Protein AF-A0A175VSD5-F1 (afdb_monomer)

Secondary structure (DSSP, 8-state):
---EEEE-STTSSS-TTSHHHHHHEEESTTTTSHHHHHHT-TTTSHHHHTTTT-TTT--HHHHTSSHHHHH-GGGSGGGT--SHHHHHHHHHHHHHHHHHHHHHTT-S-HHHHHHHHTT--S-TT-THHHHHHHHHHHHHHHHHHHHHHTSTTHIIIIITTSSHHHHEEETTEE-HHHHHHHHHHHHHSGGGSS-SS-HHHHHHHHHHHHHHHHHHHHHHHHHHHHHHHHHHHH---SS----HHHHHHHHHHHHHHHHHHHHHHHHHHHHHHHHHHS-GGG--HHHHHHHHHHHHHTTHHHHHHHHHHHHTT---HHHHHHHHHHHHHHHHHHHHHHHHHHSPP-

Solvent-accessible surface area (backbone atoms only — not comparable to full-atom values): 18499 Å² total; per-residue (Å²): 131,79,61,59,50,40,63,45,79,71,28,78,45,88,42,77,86,39,78,70,31,62,69,32,33,21,29,67,93,49,56,84,37,74,44,26,50,50,43,43,28,98,71,74,6,46,64,45,43,42,23,79,90,40,66,89,74,40,46,49,55,65,45,29,43,41,53,69,60,39,68,53,51,75,81,25,73,94,63,68,49,85,54,61,50,39,55,29,29,46,43,33,46,60,29,43,38,51,43,53,54,37,49,56,67,68,70,52,55,72,61,50,41,57,52,47,53,74,30,44,89,60,59,76,86,41,80,63,44,60,59,50,28,24,36,24,28,48,27,58,34,49,49,55,22,52,51,19,60,51,12,64,38,26,61,75,31,13,77,69,35,23,32,63,78,48,22,39,70,49,80,42,30,49,22,67,57,26,46,19,39,25,41,21,47,48,70,68,47,56,71,40,36,33,46,90,56,55,70,64,56,53,48,50,51,54,52,50,53,49,55,51,53,53,51,50,52,52,52,50,50,51,52,53,49,52,49,51,51,53,53,64,71,65,49,83,70,96,58,98,70,89,57,70,66,61,57,52,51,53,51,52,53,52,51,50,50,53,54,50,46,50,49,48,40,55,52,35,38,51,49,41,50,49,48,63,71,43,64,66,90,76,56,53,70,70,56,46,65,57,46,45,57,53,23,51,55,34,36,54,58,48,51,53,48,48,52,50,31,51,73,71,72,67,64,46,74,67,55,54,49,46,52,50,53,23,37,52,47,20,49,53,52,33,53,53,51,51,51,57,72,71,49,75,88,127

pLDDT: mean 79.6, std 12.39, range [36.66, 93.5]

Radius of gyration: 29.58 Å; Cα contacts (8 Å, |Δi|>4): 404; chains: 1; bounding box: 83×38×82 Å

Structure (mmCIF, N/CA/C/O backbone):
data_AF-A0A175VSD5-F1
#
_entry.id   AF-A0A175VSD5-F1
#
loop_
_atom_site.group_PDB
_atom_site.id
_atom_site.type_symbol
_atom_site.label_atom_id
_atom_site.label_alt_id
_atom_site.label_comp_id
_atom_site.label_asym_id
_atom_site.label_entity_id
_atom_site.label_seq_id
_atom_site.pdbx_PDB_ins_code
_atom_site.Cartn_x
_atom_site.Cartn_y
_atom_site.Cartn_z
_atom_site.occupancy
_atom_site.B_iso_or_equiv
_atom_site.auth_seq_id
_atom_site.auth_comp_id
_atom_site.auth_asym_id
_atom_site.auth_atom_id
_atom_site.pdbx_PDB_model_num
ATOM 1 N N . MET A 1 1 ? 11.032 -4.097 -31.033 1.00 44.78 1 MET A N 1
ATOM 2 C CA . MET A 1 1 ? 11.689 -3.229 -30.036 1.00 44.78 1 MET A CA 1
ATOM 3 C C . MET A 1 1 ? 11.184 -1.826 -30.269 1.00 44.78 1 MET A C 1
ATOM 5 O O . MET A 1 1 ? 11.312 -1.335 -31.383 1.00 44.78 1 MET A O 1
ATOM 9 N N . ASN A 1 2 ? 10.531 -1.250 -29.266 1.00 63.53 2 ASN A N 1
ATOM 10 C CA . ASN A 1 2 ? 10.031 0.113 -29.330 1.00 63.53 2 ASN A CA 1
ATOM 11 C C . ASN A 1 2 ? 11.222 1.078 -29.360 1.00 63.53 2 ASN A C 1
ATOM 13 O O . ASN A 1 2 ? 12.087 1.007 -28.495 1.00 63.53 2 ASN A O 1
ATOM 17 N N . ASP A 1 3 ? 11.263 1.968 -30.349 1.00 81.25 3 ASP A N 1
ATOM 18 C CA . ASP A 1 3 ? 12.339 2.951 -30.562 1.00 81.25 3 ASP A CA 1
ATOM 19 C C . ASP A 1 3 ? 12.301 4.111 -29.542 1.00 81.25 3 ASP A C 1
ATOM 21 O O . ASP A 1 3 ? 12.854 5.181 -29.773 1.00 81.25 3 ASP A O 1
ATOM 25 N N . PHE A 1 4 ? 11.594 3.949 -28.421 1.00 84.94 4 PHE A N 1
ATOM 26 C CA . PHE A 1 4 ? 11.374 4.998 -27.429 1.00 84.94 4 PHE A CA 1
ATOM 27 C C . PHE A 1 4 ? 12.432 4.931 -26.322 1.00 84.94 4 PHE A C 1
ATOM 29 O O . PHE A 1 4 ? 12.630 3.891 -25.702 1.00 84.94 4 PHE A O 1
ATOM 36 N N . ILE A 1 5 ? 13.080 6.064 -26.050 1.00 88.81 5 ILE A N 1
ATOM 37 C CA . ILE A 1 5 ? 13.974 6.267 -24.902 1.00 88.81 5 ILE A CA 1
ATOM 38 C C . ILE A 1 5 ? 13.151 6.498 -23.635 1.00 88.81 5 ILE A C 1
ATOM 40 O O . ILE A 1 5 ? 13.437 5.926 -22.586 1.00 88.81 5 ILE A O 1
ATOM 44 N N . ALA A 1 6 ? 12.154 7.379 -23.732 1.00 89.12 6 ALA A N 1
ATOM 45 C CA . ALA A 1 6 ? 11.225 7.679 -22.656 1.00 89.12 6 ALA A CA 1
ATOM 46 C C . ALA A 1 6 ? 9.947 8.312 -23.211 1.00 89.12 6 ALA A C 1
ATOM 48 O O . ALA A 1 6 ? 9.991 9.019 -24.218 1.00 89.12 6 ALA A O 1
ATOM 49 N N . CYS A 1 7 ? 8.830 8.117 -22.522 1.00 88.00 7 CYS A N 1
ATOM 50 C CA . CYS A 1 7 ? 7.545 8.721 -22.853 1.00 88.00 7 CYS A CA 1
ATOM 51 C C . CYS A 1 7 ? 6.941 9.435 -21.648 1.00 88.00 7 CYS A C 1
ATOM 53 O O . CYS A 1 7 ? 7.057 8.980 -20.509 1.00 88.00 7 CYS A O 1
ATOM 55 N N . GLY A 1 8 ? 6.240 10.534 -21.902 1.00 81.38 8 GLY A N 1
ATOM 56 C CA . GLY A 1 8 ? 5.390 11.168 -20.902 1.00 81.38 8 GLY A CA 1
ATOM 57 C C . GLY A 1 8 ? 4.482 12.230 -21.518 1.00 81.38 8 GLY A C 1
ATOM 58 O O . GLY A 1 8 ? 4.755 12.677 -22.625 1.00 81.38 8 GLY A O 1
ATOM 59 N N . PRO A 1 9 ? 3.450 12.719 -20.811 1.00 72.81 9 PRO A N 1
ATOM 60 C CA . PRO A 1 9 ? 2.758 12.084 -19.683 1.00 72.81 9 PRO A CA 1
ATOM 61 C C . PRO A 1 9 ? 2.017 10.809 -20.128 1.00 72.81 9 PRO A C 1
ATOM 63 O O . PRO A 1 9 ? 1.318 10.817 -21.140 1.00 72.81 9 PRO A O 1
ATOM 66 N N . LEU A 1 10 ? 2.195 9.716 -19.381 1.00 82.50 10 LEU A N 1
ATOM 67 C CA . LEU A 1 10 ? 1.554 8.423 -19.655 1.00 82.50 10 LEU A CA 1
ATOM 68 C C . LEU A 1 10 ? 0.050 8.479 -19.336 1.00 82.50 10 LEU A C 1
ATOM 70 O O . LEU A 1 10 ? -0.360 9.224 -18.449 1.00 82.50 10 LEU A O 1
ATOM 74 N N . GLY A 1 11 ? -0.762 7.701 -20.057 1.00 76.31 11 GLY A N 1
ATOM 75 C CA . GLY A 1 11 ? -2.217 7.622 -19.876 1.00 76.31 11 GLY A CA 1
ATOM 76 C C . GLY A 1 11 ? -3.024 8.683 -20.628 1.00 76.31 11 GLY A C 1
ATOM 77 O O . GLY A 1 11 ? -4.250 8.624 -20.643 1.00 76.31 11 GLY A O 1
ATOM 78 N N . ASN A 1 12 ? -2.365 9.644 -21.283 1.00 78.81 12 ASN A N 1
ATOM 79 C CA . ASN A 1 12 ? -3.036 10.732 -22.007 1.00 78.81 12 ASN A CA 1
ATOM 80 C C . ASN A 1 12 ? -3.386 10.398 -23.463 1.00 78.81 12 ASN A C 1
ATOM 82 O O . ASN A 1 12 ? -4.014 11.206 -24.147 1.00 78.81 12 ASN A O 1
ATOM 86 N N . PHE A 1 13 ? -2.960 9.246 -23.971 1.00 75.31 13 PHE A N 1
ATOM 87 C CA . PHE A 1 13 ? -3.188 8.841 -25.352 1.00 75.31 13 PHE A CA 1
ATOM 88 C C . PHE A 1 13 ? -3.631 7.381 -25.410 1.00 75.31 13 PHE A C 1
ATOM 90 O O . PHE A 1 13 ? -3.236 6.574 -24.580 1.00 75.31 13 PHE A O 1
ATOM 97 N N . THR A 1 14 ? -4.451 7.044 -26.406 1.00 68.19 14 THR A N 1
ATOM 98 C CA . THR A 1 14 ? -5.045 5.706 -26.577 1.00 68.19 14 THR A CA 1
ATOM 99 C C . THR A 1 14 ? -4.046 4.629 -26.985 1.00 68.19 14 THR A C 1
ATOM 101 O O . THR A 1 14 ? -4.358 3.452 -26.883 1.00 68.19 14 THR A O 1
ATOM 104 N N . SER A 1 15 ? -2.902 5.023 -27.548 1.00 71.81 15 SER A N 1
ATOM 105 C CA . SER A 1 15 ? -1.846 4.107 -27.969 1.00 71.81 15 SER A CA 1
ATOM 106 C C . SER A 1 15 ? -0.553 4.863 -28.257 1.00 71.81 15 SER A C 1
ATOM 108 O O . SER A 1 15 ? -0.577 5.971 -28.808 1.00 71.81 15 SER A O 1
ATOM 110 N N . LEU A 1 16 ? 0.592 4.228 -27.985 1.00 72.25 16 LEU A N 1
ATOM 111 C CA . LEU A 1 16 ? 1.907 4.727 -28.398 1.00 72.25 16 LEU A CA 1
ATOM 112 C C . LEU A 1 16 ? 2.120 4.760 -29.921 1.00 72.25 16 LEU A C 1
ATOM 114 O O . LEU A 1 16 ? 3.106 5.349 -30.363 1.00 72.25 16 LEU A O 1
ATOM 118 N N . SER A 1 17 ? 1.223 4.205 -30.741 1.00 68.81 17 SER A N 1
ATOM 119 C CA . SER A 1 17 ? 1.271 4.364 -32.203 1.00 68.81 17 SER A CA 1
ATOM 120 C C . SER A 1 17 ? 0.524 5.602 -32.719 1.00 68.81 17 SER A C 1
ATOM 122 O O . SER A 1 17 ? 0.567 5.884 -33.916 1.00 68.81 17 SER A O 1
ATOM 124 N N . SER A 1 18 ? -0.183 6.332 -31.850 1.00 68.94 18 SER A N 1
ATOM 125 C CA . SER A 1 18 ? -0.918 7.546 -32.222 1.00 68.94 18 SER A CA 1
ATOM 126 C C . SER A 1 18 ? 0.040 8.684 -32.610 1.00 68.94 18 SER A C 1
ATOM 128 O O . SER A 1 18 ? 1.068 8.850 -31.966 1.00 68.94 18 SER A O 1
ATOM 130 N N . PRO A 1 19 ? -0.280 9.549 -33.589 1.00 68.06 19 PRO A N 1
ATOM 131 C CA . PRO A 1 19 ? 0.534 10.736 -33.881 1.00 68.06 19 PRO A CA 1
ATOM 132 C C . PRO A 1 19 ? 0.688 11.681 -32.675 1.00 68.06 19 PRO A C 1
ATOM 134 O O . PRO A 1 19 ? 1.647 12.434 -32.599 1.00 68.06 19 PRO A O 1
ATOM 137 N N . VAL A 1 20 ? -0.210 11.624 -31.686 1.00 72.50 20 VAL A N 1
ATOM 138 C CA . VAL A 1 20 ? -0.062 12.398 -30.440 1.00 72.50 20 VAL A CA 1
ATOM 139 C C . VAL A 1 20 ? 1.105 11.876 -29.590 1.00 72.50 20 VAL A C 1
ATOM 141 O O . VAL A 1 20 ? 1.783 12.654 -28.921 1.00 72.50 20 VAL A O 1
ATOM 144 N N . SER A 1 21 ? 1.388 10.569 -29.641 1.00 69.38 21 SER A N 1
ATOM 145 C CA . SER A 1 21 ? 2.495 9.969 -28.892 1.00 69.38 21 SER A CA 1
ATOM 146 C C . SER A 1 21 ? 3.858 10.365 -29.466 1.00 69.38 21 SER A C 1
ATOM 148 O O . SER A 1 21 ? 4.834 10.425 -28.721 1.00 69.38 21 SER A O 1
ATOM 150 N N . SER A 1 22 ? 3.955 10.668 -30.772 1.00 65.94 22 SER A N 1
ATOM 151 C CA . SER A 1 22 ? 5.238 11.036 -31.384 1.00 65.94 22 SER A CA 1
ATOM 152 C C . SER A 1 22 ? 5.785 12.347 -30.834 1.00 65.94 22 SER A C 1
ATOM 154 O O . SER A 1 22 ? 6.999 12.483 -30.716 1.00 65.94 22 SER A O 1
ATOM 156 N N . ASP A 1 23 ? 4.907 13.258 -30.416 1.00 75.88 23 ASP A N 1
ATOM 157 C CA . ASP A 1 23 ? 5.302 14.514 -29.773 1.00 75.88 23 ASP A CA 1
ATOM 158 C C . ASP A 1 23 ? 5.525 14.357 -28.258 1.00 75.88 23 ASP A C 1
ATOM 160 O O . ASP A 1 23 ? 6.167 15.206 -27.634 1.00 75.88 23 ASP A O 1
ATOM 164 N N . ALA A 1 24 ? 5.034 13.259 -27.675 1.00 85.38 24 ALA A N 1
ATOM 165 C CA . ALA A 1 24 ? 5.055 12.941 -26.246 1.00 85.38 24 ALA A CA 1
ATOM 166 C C . ALA A 1 24 ? 6.092 11.864 -25.866 1.00 85.38 24 ALA A C 1
ATOM 168 O O . ALA A 1 24 ? 6.194 11.475 -24.703 1.00 85.38 24 ALA A O 1
ATOM 169 N N . CYS A 1 25 ? 6.893 11.384 -26.818 1.00 88.69 25 CYS A N 1
ATOM 170 C CA . CYS A 1 25 ? 7.933 10.388 -26.582 1.00 88.69 25 CYS A CA 1
ATOM 171 C C . CYS A 1 25 ? 9.265 10.817 -27.198 1.00 88.69 25 CYS A C 1
ATOM 173 O O . CYS A 1 25 ? 9.335 11.256 -28.342 1.00 88.69 25 CYS A O 1
ATOM 175 N N . CYS A 1 26 ? 10.346 10.639 -26.446 1.00 90.94 26 CYS A N 1
ATOM 176 C CA . CYS A 1 26 ? 11.703 10.740 -26.952 1.00 90.94 26 CYS A CA 1
ATOM 177 C C . CYS A 1 26 ? 12.099 9.432 -27.647 1.00 90.94 26 CYS A C 1
ATOM 179 O O . CYS A 1 26 ? 11.912 8.360 -27.071 1.00 90.94 26 CYS A O 1
ATOM 181 N N . ARG A 1 27 ? 12.652 9.506 -28.864 1.00 90.62 27 ARG A N 1
ATOM 182 C CA . ARG A 1 27 ? 13.025 8.336 -29.675 1.00 90.62 27 ARG A CA 1
ATOM 183 C C . ARG A 1 27 ? 14.530 8.196 -29.836 1.00 90.62 27 ARG A C 1
ATOM 185 O O . ARG A 1 27 ? 15.244 9.196 -29.876 1.00 90.62 27 ARG A O 1
ATOM 192 N N . LEU A 1 28 ? 14.997 6.962 -29.984 1.00 91.06 28 LEU A N 1
ATOM 193 C CA . LEU A 1 28 ? 16.403 6.653 -30.211 1.00 91.06 28 LEU A CA 1
ATOM 194 C C . LEU A 1 28 ? 16.863 7.130 -31.598 1.00 91.06 28 LEU A C 1
ATOM 196 O O . LEU A 1 28 ? 17.993 7.606 -31.714 1.00 91.06 28 LEU A O 1
ATOM 200 N N . SER A 1 29 ? 15.983 7.108 -32.610 1.00 89.81 29 SER A N 1
ATOM 201 C CA . SER A 1 29 ? 16.277 7.623 -33.956 1.00 89.81 29 SER A CA 1
ATOM 202 C C . SER A 1 29 ? 16.485 9.143 -34.027 1.00 89.81 29 SER A C 1
ATOM 204 O O . SER A 1 29 ? 17.201 9.618 -34.904 1.00 89.81 29 SER A O 1
ATOM 206 N N . ASP A 1 30 ? 15.837 9.914 -33.146 1.00 90.38 30 ASP A N 1
ATOM 207 C CA . ASP A 1 30 ? 15.908 11.381 -33.115 1.00 90.38 30 ASP A CA 1
ATOM 208 C C . ASP A 1 30 ? 15.985 11.903 -31.678 1.00 90.38 30 ASP A C 1
ATOM 210 O O . ASP A 1 30 ? 15.067 12.522 -31.122 1.00 90.38 30 ASP A O 1
ATOM 214 N N . GLN A 1 31 ? 17.144 11.655 -31.074 1.00 92.50 31 GLN A N 1
ATOM 215 C CA . GLN A 1 31 ? 17.425 12.124 -29.726 1.00 92.50 31 GLN A CA 1
ATOM 216 C C . GLN A 1 31 ? 17.464 13.652 -29.682 1.00 92.50 31 GLN A C 1
ATOM 218 O O . GLN A 1 31 ? 17.128 14.237 -28.673 1.00 92.50 31 GLN A O 1
ATOM 223 N N . ASN A 1 32 ? 17.784 14.350 -30.771 1.00 91.50 32 ASN A N 1
ATOM 224 C CA . ASN A 1 32 ? 17.936 15.804 -30.733 1.00 91.50 32 ASN A CA 1
ATOM 225 C C . ASN A 1 32 ? 16.614 16.584 -30.864 1.00 91.50 32 ASN A C 1
ATOM 227 O O . ASN A 1 32 ? 16.635 17.821 -30.877 1.00 91.50 32 ASN A O 1
ATOM 231 N N . SER A 1 33 ? 15.483 15.880 -30.952 1.00 90.56 33 SER A N 1
ATOM 232 C CA . SER A 1 33 ? 14.147 16.464 -31.035 1.00 90.56 33 SER A CA 1
ATOM 233 C C . SER A 1 33 ? 13.842 17.420 -29.875 1.00 90.56 33 SER A C 1
ATOM 235 O O . SER A 1 33 ? 14.362 17.312 -28.755 1.00 90.56 33 SER A O 1
ATOM 237 N N . THR A 1 34 ? 12.933 18.368 -30.113 1.00 90.50 34 THR A N 1
ATOM 238 C CA . THR A 1 34 ? 12.453 19.291 -29.072 1.00 90.50 34 THR A CA 1
ATOM 239 C C . THR A 1 34 ? 11.850 18.552 -27.880 1.00 90.50 34 THR A C 1
ATOM 241 O O . THR A 1 34 ? 11.988 19.010 -26.746 1.00 90.50 34 THR A O 1
ATOM 244 N N . THR A 1 35 ? 11.219 17.403 -28.122 1.00 89.88 35 THR A N 1
ATOM 245 C CA . THR A 1 35 ? 10.618 16.551 -27.093 1.00 89.88 35 THR A CA 1
ATOM 246 C C . THR A 1 35 ? 11.684 15.938 -26.192 1.00 89.88 35 THR A C 1
ATOM 248 O O . THR A 1 35 ? 11.633 16.135 -24.978 1.00 89.88 35 THR A O 1
ATOM 251 N N . CYS A 1 36 ? 12.712 15.303 -26.763 1.00 92.12 36 CYS A N 1
ATOM 252 C CA . CYS A 1 36 ? 13.833 14.758 -25.997 1.00 92.12 36 CYS A CA 1
ATOM 253 C C . CYS A 1 36 ? 14.567 15.836 -25.186 1.00 92.12 36 CYS A C 1
ATOM 255 O O . CYS A 1 36 ? 14.854 15.639 -24.005 1.00 92.12 36 CYS A O 1
ATOM 257 N N . ARG A 1 37 ? 14.827 17.008 -25.781 1.00 91.50 37 ARG A N 1
ATOM 258 C CA . ARG A 1 37 ? 15.474 18.127 -25.071 1.00 91.50 37 ARG A CA 1
ATOM 259 C C . ARG A 1 37 ? 14.643 18.651 -23.899 1.00 91.50 37 ARG A C 1
ATOM 261 O O . ARG A 1 37 ? 15.216 19.053 -22.894 1.00 91.50 37 ARG A O 1
ATOM 268 N N . ARG A 1 38 ? 13.308 18.653 -24.009 1.00 90.50 38 ARG A N 1
ATOM 269 C CA . ARG A 1 38 ? 12.406 19.037 -22.907 1.00 90.50 38 ARG A CA 1
ATOM 270 C C . ARG A 1 38 ? 12.357 17.972 -21.814 1.00 90.50 38 ARG A C 1
ATOM 272 O O . ARG A 1 38 ? 12.399 18.318 -20.638 1.00 90.50 38 ARG A O 1
ATOM 279 N N . MET A 1 39 ? 12.277 16.694 -22.186 1.00 90.81 39 MET A 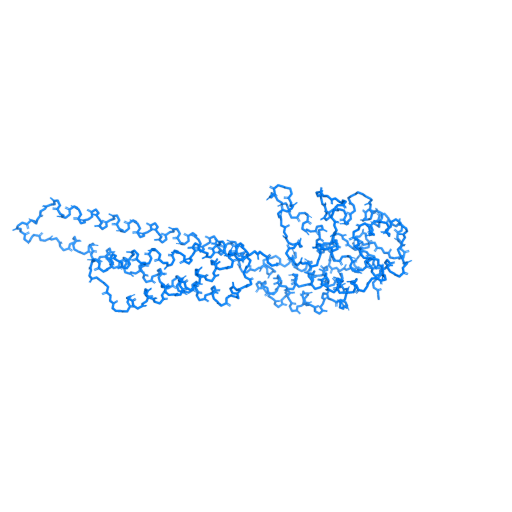N 1
ATOM 280 C CA . MET A 1 39 ? 12.222 15.585 -21.226 1.00 90.81 39 MET A CA 1
ATOM 281 C C . MET A 1 39 ? 13.501 15.449 -20.410 1.00 90.81 39 MET A C 1
ATOM 283 O O . MET A 1 39 ? 13.424 15.196 -19.214 1.00 90.81 39 MET A O 1
ATOM 287 N N . PHE A 1 40 ? 14.662 15.654 -21.026 1.00 92.31 40 PHE A N 1
ATOM 288 C CA . PHE A 1 40 ? 15.966 15.549 -20.365 1.00 92.31 40 PHE A CA 1
ATOM 289 C C . PHE A 1 40 ? 16.600 16.920 -20.115 1.00 92.31 40 PHE A C 1
ATOM 291 O O . PHE A 1 40 ? 17.822 17.052 -20.074 1.00 92.31 40 PHE A O 1
ATOM 298 N N . ALA A 1 41 ? 15.774 17.960 -19.963 1.00 88.00 41 ALA A N 1
ATOM 299 C CA . ALA A 1 41 ? 16.253 19.279 -19.582 1.00 88.00 41 ALA A CA 1
ATOM 300 C C . ALA A 1 41 ? 16.916 19.216 -18.188 1.00 88.00 41 ALA A C 1
ATOM 302 O O . ALA A 1 41 ? 16.333 18.611 -17.287 1.00 88.00 41 ALA A O 1
ATOM 303 N N . PRO A 1 42 ? 18.060 19.896 -17.962 1.00 79.56 42 PRO A N 1
ATOM 304 C CA . PRO A 1 42 ? 18.780 19.876 -16.677 1.00 79.56 42 PRO A CA 1
ATOM 305 C C . PRO A 1 42 ? 17.997 20.414 -15.472 1.00 79.56 42 PRO A C 1
ATOM 307 O O . PRO A 1 42 ? 18.472 20.339 -14.342 1.00 79.56 42 PRO A O 1
ATOM 310 N N . ARG A 1 43 ? 16.863 21.078 -15.725 1.00 78.50 43 ARG A N 1
ATOM 311 C CA . ARG A 1 43 ? 15.900 21.521 -14.719 1.00 78.50 43 ARG A CA 1
ATOM 312 C C . ARG A 1 43 ? 14.502 21.344 -15.281 1.00 78.50 43 ARG A C 1
ATOM 314 O O . ARG A 1 43 ? 14.198 21.840 -16.366 1.00 78.50 43 ARG A O 1
ATOM 321 N N . GLY A 1 44 ? 13.648 20.657 -14.531 1.00 79.12 44 GLY A N 1
ATOM 322 C CA . GLY A 1 44 ? 12.266 20.413 -14.938 1.00 79.12 44 GLY A CA 1
ATOM 323 C C . GLY A 1 44 ? 12.119 19.363 -16.042 1.00 79.12 44 GLY A C 1
ATOM 324 O O . GLY A 1 44 ? 11.052 19.301 -16.656 1.00 79.12 44 GLY A O 1
ATOM 325 N N . GLY A 1 45 ? 13.150 18.550 -16.287 1.00 86.19 45 GLY A N 1
ATOM 326 C CA . GLY A 1 45 ? 13.019 17.303 -17.033 1.00 86.19 45 GLY A CA 1
ATOM 327 C C . GLY A 1 45 ? 12.167 16.272 -16.283 1.00 86.19 45 GLY A C 1
ATOM 328 O O . GLY A 1 45 ? 11.818 16.456 -15.117 1.00 86.19 45 GLY A O 1
ATOM 329 N N . ILE A 1 46 ? 11.832 15.174 -16.953 1.00 88.94 46 ILE A N 1
ATOM 330 C CA . ILE A 1 46 ? 10.969 14.105 -16.437 1.00 88.94 46 ILE A CA 1
ATOM 331 C C . ILE A 1 46 ? 11.514 13.495 -15.137 1.00 88.94 46 ILE A C 1
ATOM 333 O O . ILE A 1 46 ? 10.749 13.269 -14.206 1.00 88.94 46 ILE A O 1
ATOM 337 N N . LEU A 1 47 ? 12.838 13.318 -15.042 1.00 88.12 47 LEU A N 1
ATOM 338 C CA . LEU A 1 47 ? 13.503 12.758 -13.863 1.00 88.12 47 LEU A CA 1
ATOM 339 C C . LEU A 1 47 ? 13.578 13.771 -12.710 1.00 88.12 47 LEU A C 1
ATOM 341 O O . LEU A 1 47 ? 13.263 13.440 -11.574 1.00 88.12 47 LEU A O 1
ATOM 345 N N . ASP A 1 48 ? 13.914 15.033 -12.996 1.00 84.12 48 ASP A N 1
ATOM 346 C CA . ASP A 1 48 ? 14.020 16.066 -11.955 1.00 84.12 48 ASP A CA 1
ATOM 347 C C . ASP A 1 48 ? 12.657 16.451 -11.362 1.00 84.12 48 ASP A C 1
ATOM 349 O O . ASP A 1 48 ? 12.562 16.743 -10.170 1.00 84.12 48 ASP A O 1
ATOM 353 N N . ARG A 1 49 ? 11.578 16.424 -12.161 1.00 83.31 49 ARG A N 1
ATOM 354 C CA . ARG A 1 49 ? 10.214 16.685 -11.662 1.00 83.31 49 ARG A CA 1
ATOM 355 C C . ARG A 1 49 ? 9.751 15.654 -10.639 1.00 83.31 49 ARG A C 1
ATOM 357 O O . ARG A 1 49 ? 8.956 15.997 -9.773 1.00 83.31 49 ARG A O 1
ATOM 364 N N . ALA A 1 50 ? 10.256 14.424 -10.701 1.00 83.38 50 ALA A N 1
ATOM 365 C CA . ALA A 1 50 ? 9.946 13.383 -9.721 1.00 83.38 50 ALA A CA 1
ATOM 366 C C . ALA A 1 50 ? 10.566 13.641 -8.330 1.00 83.38 50 ALA A C 1
ATOM 368 O O . ALA A 1 50 ? 10.248 12.942 -7.362 1.00 83.38 50 ALA A O 1
ATOM 369 N N . CYS A 1 51 ? 11.439 14.647 -8.235 1.00 79.00 51 CYS A N 1
ATOM 370 C CA . CYS A 1 51 ? 12.361 14.880 -7.132 1.00 79.00 51 CYS A CA 1
ATOM 371 C C . CYS A 1 51 ? 12.234 16.278 -6.493 1.00 79.00 51 CYS A C 1
ATOM 373 O O . CYS A 1 51 ? 13.182 16.716 -5.845 1.00 79.00 51 CYS A O 1
ATOM 375 N N . LEU A 1 52 ? 11.086 16.958 -6.673 1.00 67.56 52 LEU A N 1
ATOM 376 C CA . LEU A 1 52 ? 10.778 18.374 -6.360 1.00 67.56 52 LEU A CA 1
ATOM 377 C C . LEU A 1 52 ? 11.596 19.060 -5.246 1.00 67.56 52 LEU A C 1
ATOM 379 O O . LEU A 1 52 ? 11.986 20.211 -5.420 1.00 67.56 52 LEU A O 1
ATOM 383 N N . VAL A 1 53 ? 11.821 18.397 -4.109 1.00 63.41 53 VAL A N 1
ATOM 384 C CA . VAL A 1 53 ? 12.427 18.998 -2.908 1.00 63.41 53 VAL A CA 1
ATOM 385 C C . VAL A 1 53 ? 13.960 18.988 -2.939 1.00 63.41 53 VAL A C 1
ATOM 387 O O . VAL A 1 53 ? 14.588 19.948 -2.499 1.00 63.41 53 VAL A O 1
ATOM 390 N N . SER A 1 54 ? 14.579 17.939 -3.479 1.00 66.12 54 SER A N 1
ATOM 391 C CA . SER A 1 54 ? 16.039 17.797 -3.487 1.00 66.12 54 SER A CA 1
ATOM 392 C C . SER A 1 54 ? 16.516 17.006 -4.709 1.00 66.12 54 SER A C 1
ATOM 394 O O . SER A 1 54 ? 16.869 15.833 -4.606 1.00 66.12 54 SER A O 1
ATOM 396 N N . PRO A 1 55 ? 16.592 17.635 -5.898 1.00 63.09 55 PRO A N 1
ATOM 397 C CA . PRO A 1 55 ? 17.028 16.962 -7.124 1.00 63.09 55 PRO A CA 1
ATOM 398 C C . PRO A 1 55 ? 18.427 16.340 -7.033 1.00 63.09 55 PRO A C 1
ATOM 400 O O . PRO A 1 55 ? 18.771 15.506 -7.861 1.00 63.09 55 PRO A O 1
ATOM 403 N N . GLU A 1 56 ? 19.264 16.795 -6.099 1.00 63.06 56 GLU A N 1
ATOM 404 C CA . GLU A 1 56 ? 20.632 16.301 -5.886 1.00 63.06 56 GLU A CA 1
ATOM 405 C C . GLU A 1 56 ? 20.699 15.108 -4.923 1.00 63.06 56 GLU A C 1
ATOM 407 O O . GLU A 1 56 ? 21.573 14.258 -5.067 1.00 63.06 56 GLU A O 1
ATOM 412 N N . GLU A 1 57 ? 19.755 14.997 -3.987 1.00 66.56 57 GLU A N 1
ATOM 413 C CA . GLU A 1 57 ? 19.672 13.875 -3.037 1.00 66.56 57 GLU A CA 1
ATOM 414 C C . GLU A 1 57 ? 18.684 12.800 -3.497 1.00 66.56 57 GLU A C 1
ATOM 416 O O . GLU A 1 57 ? 18.718 11.655 -3.039 1.00 66.56 57 GLU A O 1
ATOM 421 N N . CYS A 1 58 ? 17.782 13.160 -4.406 1.00 71.94 58 CYS A N 1
ATOM 422 C CA . CYS A 1 58 ? 16.762 12.276 -4.922 1.00 71.94 58 CYS A CA 1
ATOM 423 C C . CYS A 1 58 ? 17.377 11.226 -5.846 1.00 71.94 58 CYS A C 1
ATOM 425 O O . CYS A 1 58 ? 17.447 11.372 -7.063 1.00 71.94 58 CYS A O 1
ATOM 427 N N . ARG A 1 59 ? 17.782 10.110 -5.243 1.00 76.44 59 ARG A N 1
ATOM 428 C CA . ARG A 1 59 ? 18.102 8.881 -5.964 1.00 76.44 59 ARG A CA 1
ATOM 429 C C . ARG A 1 59 ? 16.803 8.214 -6.377 1.00 76.44 59 ARG A C 1
ATOM 431 O O . ARG A 1 59 ? 16.301 7.328 -5.680 1.00 76.44 59 ARG A O 1
ATOM 438 N N . LEU A 1 60 ? 16.246 8.679 -7.494 1.00 82.56 60 LEU A N 1
ATOM 439 C CA . LEU A 1 60 ? 14.974 8.193 -8.016 1.00 82.56 60 LEU A CA 1
ATOM 440 C C . LEU A 1 60 ? 14.981 6.664 -8.154 1.00 82.56 60 LEU A C 1
ATOM 442 O O . LEU A 1 60 ? 14.019 6.017 -7.761 1.00 82.56 60 LEU A O 1
ATOM 446 N N . PHE A 1 61 ? 16.110 6.082 -8.568 1.00 83.00 61 PHE A N 1
ATOM 447 C CA . PHE A 1 61 ? 16.289 4.635 -8.656 1.00 83.00 61 PHE A CA 1
ATOM 448 C C . PHE A 1 61 ? 15.918 3.883 -7.366 1.00 83.00 61 PHE A C 1
ATOM 450 O O . PHE A 1 61 ? 15.213 2.886 -7.438 1.00 83.00 61 PHE A O 1
ATOM 457 N N . ASN A 1 62 ? 16.291 4.383 -6.181 1.00 80.50 62 ASN A N 1
ATOM 458 C CA . ASN A 1 62 ? 15.891 3.760 -4.910 1.00 80.50 62 ASN A CA 1
ATOM 459 C C . ASN A 1 62 ? 14.418 3.987 -4.588 1.00 80.50 62 ASN A C 1
ATOM 461 O O . ASN A 1 62 ? 13.740 3.078 -4.121 1.00 80.50 62 ASN A O 1
ATOM 465 N N . ARG A 1 63 ? 13.915 5.189 -4.874 1.00 81.25 63 ARG A N 1
ATOM 466 C CA . ARG A 1 63 ? 12.510 5.559 -4.650 1.00 81.25 63 ARG A CA 1
ATOM 467 C C . ARG A 1 63 ? 11.540 4.822 -5.573 1.00 81.25 63 ARG A C 1
ATOM 469 O O . ARG A 1 63 ? 10.349 4.806 -5.297 1.00 81.25 63 ARG A O 1
ATOM 476 N N . CYS A 1 64 ? 12.017 4.230 -6.660 1.00 88.12 64 CYS A N 1
ATOM 477 C CA . CYS A 1 64 ? 11.189 3.425 -7.551 1.00 88.12 64 CYS A CA 1
ATOM 478 C C . CYS A 1 64 ? 11.136 1.942 -7.153 1.00 88.12 64 CYS A C 1
ATOM 480 O O . CYS A 1 64 ? 10.374 1.195 -7.758 1.00 88.12 64 CYS A O 1
ATOM 482 N N . ARG A 1 65 ? 11.955 1.492 -6.188 1.00 86.69 65 ARG A N 1
ATOM 483 C CA . ARG A 1 65 ? 12.067 0.068 -5.813 1.00 86.69 65 ARG A CA 1
ATOM 484 C C . ARG A 1 65 ? 10.976 -0.415 -4.871 1.00 86.69 65 ARG A C 1
ATOM 486 O O . ARG A 1 65 ? 10.830 -1.625 -4.727 1.00 86.69 65 ARG A O 1
ATOM 493 N N . THR A 1 66 ? 10.285 0.496 -4.191 1.00 81.38 66 THR A N 1
ATOM 494 C CA . THR A 1 66 ? 9.210 0.147 -3.267 1.00 81.38 66 THR A CA 1
ATOM 495 C C . THR A 1 66 ? 7.905 0.806 -3.717 1.00 81.38 66 THR A C 1
ATOM 497 O O . THR A 1 66 ? 7.891 1.998 -4.035 1.00 81.38 66 THR A O 1
ATOM 500 N N . PRO A 1 67 ? 6.781 0.067 -3.738 1.00 77.31 67 PRO A N 1
ATOM 501 C CA . PRO A 1 67 ? 5.488 0.641 -4.096 1.00 77.31 67 PRO A CA 1
ATOM 502 C C . PRO A 1 67 ? 5.119 1.840 -3.210 1.00 77.31 67 PRO A C 1
ATOM 504 O O . PRO A 1 67 ? 4.702 2.874 -3.718 1.00 77.31 67 PRO A O 1
ATOM 507 N N . ALA A 1 68 ? 5.367 1.770 -1.899 1.00 73.44 68 ALA A N 1
ATOM 508 C CA . ALA A 1 68 ? 5.009 2.832 -0.953 1.00 73.44 68 ALA A CA 1
ATOM 509 C C . ALA A 1 68 ? 5.597 4.213 -1.313 1.00 73.44 68 ALA A C 1
ATOM 511 O O . ALA A 1 68 ? 4.926 5.240 -1.183 1.00 73.44 68 ALA A O 1
ATOM 512 N N . THR A 1 69 ? 6.836 4.268 -1.812 1.00 74.62 69 THR A N 1
ATOM 513 C CA . THR A 1 69 ? 7.474 5.537 -2.195 1.00 74.62 69 THR A CA 1
ATOM 514 C C . THR A 1 69 ? 6.988 6.068 -3.535 1.00 74.62 69 THR A C 1
ATOM 516 O O . THR A 1 69 ? 7.112 7.272 -3.774 1.00 74.62 69 THR A O 1
ATOM 519 N N . LEU A 1 70 ? 6.413 5.217 -4.392 1.00 76.19 70 LEU A N 1
ATOM 520 C CA . LEU A 1 70 ? 5.719 5.676 -5.590 1.00 76.19 70 LEU A CA 1
ATOM 521 C C . LEU A 1 70 ? 4.479 6.482 -5.196 1.00 76.19 70 LEU A C 1
ATOM 523 O O . LEU A 1 70 ? 4.332 7.574 -5.729 1.00 76.19 70 LEU A O 1
ATOM 527 N N . TYR A 1 71 ? 3.681 6.010 -4.224 1.00 65.88 71 TYR A N 1
ATOM 528 C CA . TYR A 1 71 ? 2.355 6.558 -3.870 1.00 65.88 71 TYR A CA 1
ATOM 529 C C . TYR A 1 71 ? 2.328 7.612 -2.769 1.00 65.88 71 TYR A C 1
ATOM 531 O O . TYR A 1 71 ? 1.303 8.267 -2.578 1.00 65.88 71 TYR A O 1
ATOM 539 N N . THR A 1 72 ? 3.429 7.813 -2.046 1.00 65.56 72 THR A N 1
ATOM 540 C CA . THR A 1 72 ? 3.413 8.740 -0.913 1.00 65.56 72 THR A CA 1
ATOM 541 C C . THR A 1 72 ? 3.171 10.191 -1.349 1.00 65.56 72 THR A C 1
ATOM 543 O O . THR A 1 72 ? 3.991 10.831 -2.013 1.00 65.56 72 THR A O 1
ATOM 546 N N . SER A 1 73 ? 2.023 10.733 -0.938 1.00 60.84 73 SER A N 1
ATOM 547 C CA . SER A 1 73 ? 1.683 12.152 -1.070 1.00 60.84 73 SER A CA 1
ATOM 548 C C . SER A 1 73 ? 2.420 13.020 -0.048 1.00 60.84 73 SER A C 1
ATOM 550 O O . SER A 1 73 ? 2.446 14.239 -0.201 1.00 60.84 73 SER A O 1
ATOM 552 N N . ALA A 1 74 ? 3.061 12.416 0.962 1.00 54.91 74 ALA A N 1
ATOM 553 C CA . ALA A 1 74 ? 3.697 13.130 2.069 1.00 54.91 74 ALA A CA 1
ATOM 554 C C . ALA A 1 74 ? 4.790 14.112 1.611 1.00 54.91 74 ALA A C 1
ATOM 556 O O . ALA A 1 74 ? 5.057 15.101 2.288 1.00 54.91 74 ALA A O 1
ATOM 557 N N . GLU A 1 75 ? 5.398 13.869 0.448 1.00 58.22 75 GLU A N 1
ATOM 558 C CA . GLU A 1 75 ? 6.430 14.738 -0.128 1.00 58.22 75 GLU A CA 1
ATOM 559 C C . GLU A 1 75 ? 5.873 15.836 -1.053 1.00 58.22 75 GLU A C 1
ATOM 561 O O . GLU A 1 75 ? 6.636 16.635 -1.595 1.00 58.22 75 GLU A O 1
ATOM 566 N N . GLN A 1 76 ? 4.553 15.907 -1.245 1.00 53.97 76 GLN A N 1
ATOM 567 C CA . GLN A 1 76 ? 3.912 16.952 -2.040 1.00 53.97 76 GLN A CA 1
ATOM 568 C C . GLN A 1 76 ? 3.651 18.191 -1.182 1.00 53.97 76 GLN A C 1
ATOM 570 O O . GLN A 1 76 ? 2.868 18.121 -0.240 1.00 53.97 76 GLN A O 1
ATOM 575 N N . ASN A 1 77 ? 4.310 19.310 -1.520 1.00 49.84 77 ASN A N 1
ATOM 576 C CA . ASN A 1 77 ? 4.047 20.681 -1.049 1.00 49.84 77 ASN A CA 1
ATOM 577 C C . ASN A 1 77 ? 3.272 20.774 0.281 1.00 49.84 77 ASN A C 1
ATOM 579 O O . ASN A 1 77 ? 2.066 21.020 0.288 1.00 49.84 77 ASN A O 1
ATOM 583 N N . ASN A 1 78 ? 3.968 20.602 1.409 1.00 52.00 78 ASN A N 1
ATOM 584 C CA . ASN A 1 78 ? 3.389 20.756 2.751 1.00 52.00 78 ASN A CA 1
ATOM 585 C C . ASN A 1 78 ? 2.123 19.908 3.000 1.00 52.00 78 ASN A C 1
ATOM 587 O O . ASN A 1 78 ? 1.196 20.380 3.653 1.00 52.00 78 ASN A O 1
ATOM 591 N N . GLN A 1 79 ? 2.073 18.675 2.480 1.00 52.88 79 GLN A N 1
ATOM 592 C CA . GLN A 1 79 ? 0.949 17.735 2.625 1.00 52.88 79 GLN A CA 1
ATOM 593 C C . GLN A 1 79 ? -0.363 18.167 1.937 1.00 52.88 79 GLN A C 1
ATOM 595 O O . GLN A 1 79 ? -1.370 17.480 2.073 1.00 52.88 79 GLN A O 1
ATOM 600 N N . MET A 1 80 ? -0.375 19.259 1.162 1.00 50.75 80 MET A N 1
ATOM 601 C CA . MET A 1 80 ? -1.556 19.727 0.408 1.00 50.75 80 MET A CA 1
ATOM 602 C C . MET A 1 80 ? -1.568 19.235 -1.049 1.00 50.75 80 MET A C 1
ATOM 604 O O . MET A 1 80 ? -2.130 19.886 -1.924 1.00 50.75 80 MET A O 1
ATOM 608 N N . GLY A 1 81 ? -0.886 18.123 -1.318 1.00 57.47 81 GLY A N 1
ATOM 609 C CA . GLY A 1 81 ? -0.537 17.666 -2.657 1.00 57.47 81 GLY A CA 1
ATOM 610 C C . GLY A 1 81 ? -1.673 17.648 -3.683 1.00 57.47 81 GLY A C 1
ATOM 611 O O . GLY A 1 81 ? -2.768 17.168 -3.416 1.00 57.47 81 GLY A O 1
ATOM 612 N N . ASP A 1 82 ? -1.376 18.139 -4.886 1.00 67.12 82 ASP A N 1
ATOM 613 C CA . ASP A 1 82 ? -2.260 18.141 -6.059 1.00 67.12 82 ASP A CA 1
ATOM 614 C C . ASP A 1 82 ? -2.122 16.865 -6.915 1.00 67.12 82 ASP A C 1
ATOM 616 O O . ASP A 1 82 ? -2.632 16.793 -8.032 1.00 67.12 82 ASP A O 1
ATOM 620 N N . GLY A 1 83 ? -1.378 15.865 -6.432 1.00 70.44 83 GLY A N 1
ATOM 621 C CA . GLY A 1 83 ? -1.070 14.637 -7.162 1.00 70.44 83 GLY A CA 1
ATOM 622 C C . GLY A 1 83 ? 0.029 14.786 -8.221 1.00 70.44 83 GLY A C 1
ATOM 623 O O . GLY A 1 83 ? 0.499 13.778 -8.751 1.00 70.44 83 GLY A O 1
ATOM 624 N N . SER A 1 84 ? 0.509 15.997 -8.521 1.00 75.62 84 SER A N 1
ATOM 625 C CA . SER A 1 84 ? 1.439 16.231 -9.637 1.00 75.62 84 SER A CA 1
ATOM 626 C C . SER A 1 84 ? 2.782 15.511 -9.468 1.00 75.62 84 SER A C 1
ATOM 628 O O . SER A 1 84 ? 3.310 14.947 -10.430 1.00 75.62 84 SER A O 1
ATOM 630 N N . LEU A 1 85 ? 3.319 15.461 -8.243 1.00 77.75 85 LEU A N 1
ATOM 631 C CA . LEU A 1 85 ? 4.556 14.734 -7.936 1.00 77.75 85 LEU A CA 1
ATOM 632 C C . LEU A 1 85 ? 4.385 13.228 -8.098 1.00 77.75 85 LEU A C 1
ATOM 634 O O . LEU A 1 85 ? 5.304 12.569 -8.569 1.00 77.75 85 LEU A O 1
ATOM 638 N N . LEU A 1 86 ? 3.229 12.692 -7.700 1.00 79.75 86 LEU A N 1
ATOM 639 C CA . LEU A 1 86 ? 2.918 11.269 -7.812 1.00 79.75 86 LEU A CA 1
ATOM 640 C C . LEU A 1 86 ? 2.943 10.858 -9.286 1.00 79.75 86 LEU A C 1
ATOM 642 O O . LEU A 1 86 ? 3.656 9.931 -9.663 1.00 79.75 86 LEU A O 1
ATOM 646 N N . VAL A 1 87 ? 2.251 11.626 -10.131 1.00 81.69 87 VAL A N 1
ATOM 647 C CA . VAL A 1 87 ? 2.241 11.413 -11.584 1.00 81.69 87 VAL A CA 1
ATOM 648 C C . VAL A 1 87 ? 3.649 11.546 -12.168 1.00 81.69 87 VAL A C 1
ATOM 650 O O . VAL A 1 87 ? 4.077 10.696 -12.952 1.00 81.69 87 VAL A O 1
ATOM 653 N N . ALA A 1 88 ? 4.402 12.576 -11.769 1.00 84.62 88 ALA A N 1
ATOM 654 C CA . ALA A 1 88 ? 5.773 12.781 -12.233 1.00 84.62 88 ALA A CA 1
ATOM 655 C C . ALA A 1 88 ? 6.702 11.628 -11.825 1.00 84.62 88 ALA A C 1
ATOM 657 O O . ALA A 1 88 ? 7.481 11.146 -12.646 1.00 84.62 88 ALA A O 1
ATOM 658 N N . ARG A 1 89 ? 6.593 11.153 -10.581 1.00 86.81 89 ARG A N 1
ATOM 659 C CA . ARG A 1 89 ? 7.388 10.052 -10.033 1.00 86.81 89 ARG A CA 1
ATOM 660 C C . ARG A 1 89 ? 7.067 8.736 -10.706 1.00 86.81 89 ARG A C 1
ATOM 662 O O . ARG A 1 89 ? 7.991 8.081 -11.174 1.00 86.81 89 ARG A O 1
ATOM 669 N N . TYR A 1 90 ? 5.789 8.386 -10.814 1.00 88.81 90 TYR A N 1
ATOM 670 C CA . TYR A 1 90 ? 5.370 7.171 -11.502 1.00 88.81 90 TYR A CA 1
ATOM 671 C C . TYR A 1 90 ? 5.871 7.166 -12.950 1.00 88.81 90 TYR A C 1
ATOM 673 O O . TYR A 1 90 ? 6.517 6.214 -13.385 1.00 88.81 90 TYR A O 1
ATOM 681 N N . THR A 1 91 ? 5.675 8.279 -13.667 1.00 89.44 91 THR A N 1
ATOM 682 C CA . THR A 1 91 ? 6.163 8.436 -15.043 1.00 89.44 91 THR A CA 1
ATOM 683 C C . THR A 1 91 ? 7.679 8.248 -15.116 1.00 89.44 91 THR A C 1
ATOM 685 O O . THR A 1 91 ? 8.176 7.526 -15.978 1.00 89.44 91 THR A O 1
ATOM 688 N N . ALA A 1 92 ? 8.442 8.865 -14.217 1.00 90.69 92 ALA A N 1
ATOM 689 C CA . ALA A 1 92 ? 9.893 8.740 -14.221 1.00 90.69 92 ALA A CA 1
ATOM 690 C C . ALA A 1 92 ? 10.351 7.303 -13.894 1.00 90.69 92 ALA A C 1
ATOM 692 O O . ALA A 1 92 ? 11.221 6.768 -14.581 1.00 90.69 92 ALA A O 1
ATOM 693 N N . CYS A 1 93 ? 9.712 6.643 -12.925 1.00 91.31 93 CYS A N 1
ATOM 694 C CA . CYS A 1 93 ? 9.992 5.258 -12.548 1.00 91.31 93 CYS A CA 1
ATOM 695 C C . CYS A 1 93 ? 9.665 4.248 -13.654 1.00 91.31 93 CYS A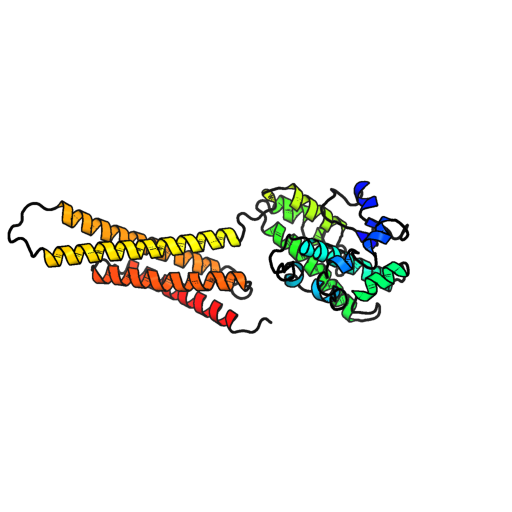 C 1
ATOM 697 O O . CYS A 1 93 ? 10.443 3.321 -13.863 1.00 91.31 93 CYS A O 1
ATOM 699 N N . ALA A 1 94 ? 8.586 4.457 -14.415 1.00 91.31 94 ALA A N 1
ATOM 700 C CA . ALA A 1 94 ? 8.250 3.617 -15.566 1.00 91.31 94 ALA A CA 1
ATOM 701 C C . ALA A 1 94 ? 9.304 3.699 -16.689 1.00 91.31 94 ALA A C 1
ATOM 703 O O . ALA A 1 94 ? 9.529 2.726 -17.403 1.00 91.31 94 ALA A O 1
ATOM 704 N N . ASN A 1 95 ? 9.985 4.843 -16.829 1.00 91.44 95 ASN A N 1
ATOM 705 C CA . ASN A 1 95 ? 11.003 5.055 -17.862 1.00 91.44 95 ASN A CA 1
ATOM 706 C C . ASN A 1 95 ? 12.432 4.675 -17.418 1.00 91.44 95 ASN A C 1
ATOM 708 O O . ASN A 1 95 ? 13.289 4.436 -18.271 1.00 91.44 95 ASN A O 1
ATOM 712 N N . ILE A 1 96 ? 12.717 4.605 -16.109 1.00 90.62 96 ILE A N 1
ATOM 713 C CA . ILE A 1 96 ? 14.063 4.307 -15.583 1.00 90.62 96 ILE A CA 1
ATOM 714 C C . ILE A 1 96 ? 14.652 3.004 -16.140 1.00 90.62 96 ILE A C 1
ATOM 716 O O . ILE A 1 96 ? 15.811 3.038 -16.557 1.00 90.62 96 ILE A O 1
ATOM 720 N N . PRO A 1 97 ? 13.925 1.871 -16.183 1.00 90.31 97 PRO A N 1
ATOM 721 C CA . PRO A 1 97 ? 14.541 0.628 -16.625 1.00 90.31 97 PRO A CA 1
ATOM 722 C C . PRO A 1 97 ? 14.976 0.638 -18.094 1.00 90.31 97 PRO A C 1
ATOM 724 O O . PRO A 1 97 ? 16.052 0.134 -18.430 1.00 90.31 97 PRO A O 1
ATOM 727 N N . GLY A 1 98 ? 14.190 1.290 -18.957 1.00 88.94 98 GLY A N 1
ATOM 728 C CA . GLY A 1 98 ? 14.560 1.526 -20.352 1.00 88.94 98 GLY A CA 1
ATOM 729 C C . GLY A 1 98 ? 15.798 2.415 -20.467 1.00 88.94 98 GLY A C 1
ATOM 730 O O . GLY A 1 98 ? 16.747 2.068 -21.168 1.00 88.94 98 GLY A O 1
ATOM 731 N N . LEU A 1 99 ? 15.841 3.511 -19.701 1.00 89.75 99 LEU A N 1
ATOM 732 C CA . LEU A 1 99 ? 16.991 4.419 -19.659 1.00 89.75 99 LEU A CA 1
ATOM 733 C C . LEU A 1 99 ? 18.270 3.737 -19.171 1.00 89.75 99 LEU A C 1
ATOM 735 O O . LEU A 1 99 ? 19.318 3.911 -19.785 1.00 89.75 99 LEU A O 1
ATOM 739 N N . ALA A 1 100 ? 18.193 2.944 -18.104 1.00 88.25 100 ALA A N 1
ATOM 740 C CA . ALA A 1 100 ? 19.332 2.201 -17.573 1.00 88.25 100 ALA A CA 1
ATOM 741 C C . ALA A 1 100 ? 19.881 1.201 -18.603 1.00 88.25 100 ALA A C 1
ATOM 743 O O . ALA A 1 100 ? 21.093 1.112 -18.795 1.00 88.25 100 ALA A O 1
ATOM 744 N N . THR A 1 101 ? 18.987 0.509 -19.314 1.00 87.25 101 THR A N 1
ATOM 745 C CA . THR A 1 101 ? 19.351 -0.467 -20.351 1.00 87.25 101 THR A CA 1
ATOM 746 C C . THR A 1 101 ? 19.989 0.201 -21.573 1.00 87.25 101 THR A C 1
ATOM 748 O O . THR A 1 101 ? 20.995 -0.273 -22.090 1.00 87.25 101 THR A O 1
ATOM 751 N N . LEU A 1 102 ? 19.446 1.325 -22.045 1.00 89.06 102 LEU A N 1
ATOM 752 C CA . LEU A 1 102 ? 20.027 2.060 -23.177 1.00 89.06 102 LEU A CA 1
ATOM 753 C C . LEU A 1 102 ? 21.351 2.742 -22.805 1.00 89.06 102 LEU A C 1
ATOM 755 O O . LEU A 1 102 ? 22.252 2.851 -23.639 1.00 89.06 102 LEU A O 1
ATOM 759 N N . SER A 1 103 ? 21.470 3.180 -21.549 1.00 88.25 103 SER A N 1
ATOM 760 C CA . SER A 1 103 ? 22.698 3.731 -20.981 1.00 88.25 103 SER A CA 1
ATOM 761 C C . SER A 1 103 ? 23.815 2.687 -20.960 1.00 88.25 103 SER A C 1
ATOM 763 O O . SER A 1 103 ? 24.909 2.961 -21.451 1.00 88.25 103 SER A O 1
ATOM 765 N N . SER A 1 104 ? 23.531 1.463 -20.493 1.00 85.00 104 SER A N 1
ATOM 766 C CA . SER A 1 104 ? 24.521 0.376 -20.462 1.00 85.00 104 SER A CA 1
ATOM 767 C C . SER A 1 104 ? 24.970 -0.089 -21.842 1.00 85.00 104 SER A C 1
ATOM 769 O O . SER A 1 104 ? 26.106 -0.524 -22.009 1.00 85.00 104 SER A O 1
ATOM 771 N N . GLN A 1 105 ? 24.116 0.067 -22.851 1.00 87.44 105 GLN A N 1
ATOM 772 C CA . GLN A 1 105 ? 24.439 -0.235 -24.246 1.00 87.44 105 GLN A CA 1
ATOM 773 C C . GLN A 1 105 ? 25.178 0.906 -24.967 1.00 87.44 105 GLN A C 1
ATOM 775 O O . GLN A 1 105 ? 25.545 0.750 -26.130 1.00 87.44 105 GLN A O 1
ATOM 780 N N . GLY A 1 106 ? 25.387 2.058 -24.317 1.00 87.25 106 GLY A N 1
ATOM 781 C CA . GLY A 1 106 ? 26.045 3.218 -24.926 1.00 87.25 106 GLY A CA 1
ATOM 782 C C . GLY A 1 106 ? 25.233 3.877 -26.048 1.00 87.25 106 GLY A C 1
ATOM 783 O O . GLY A 1 106 ? 25.806 4.516 -26.928 1.00 87.25 106 GLY A O 1
ATOM 784 N N . LEU A 1 107 ? 23.905 3.717 -26.041 1.00 90.94 107 LEU A N 1
ATOM 785 C CA . LEU A 1 107 ? 23.017 4.193 -27.109 1.00 90.94 107 LEU A CA 1
ATOM 786 C C . LEU A 1 107 ? 22.459 5.606 -26.864 1.00 90.94 107 LEU A C 1
ATOM 788 O O . LEU A 1 107 ? 21.822 6.184 -27.745 1.00 90.94 107 LEU A O 1
ATOM 792 N N . LEU A 1 108 ? 22.683 6.181 -25.681 1.00 91.50 108 LEU A N 1
ATOM 793 C CA . LEU A 1 108 ? 22.166 7.499 -25.306 1.00 91.50 108 LEU A CA 1
ATOM 794 C C . LEU A 1 108 ? 23.113 8.632 -25.718 1.00 91.50 108 LEU A C 1
ATOM 796 O O . LEU A 1 108 ? 24.326 8.565 -25.524 1.00 91.50 108 LEU A O 1
ATOM 800 N N . ALA A 1 109 ? 22.544 9.728 -26.214 1.00 92.31 109 ALA A N 1
ATOM 801 C CA . ALA A 1 109 ? 23.264 10.963 -26.469 1.00 92.31 109 ALA A CA 1
ATOM 802 C C . ALA A 1 109 ? 23.858 11.519 -25.159 1.00 92.31 109 ALA A C 1
ATOM 804 O O . ALA A 1 109 ? 23.231 11.389 -24.102 1.00 92.31 109 ALA A O 1
ATOM 805 N N . PRO A 1 110 ? 25.013 12.215 -25.206 1.00 90.94 110 PRO A N 1
ATOM 806 C CA . PRO A 1 110 ? 25.740 12.624 -24.002 1.00 90.94 110 PRO A CA 1
ATOM 807 C C . PRO A 1 110 ? 24.908 13.403 -22.976 1.00 90.94 110 PRO A C 1
ATOM 809 O O . PRO A 1 110 ? 25.056 13.193 -21.777 1.00 90.94 110 PRO A O 1
ATOM 812 N N . TYR A 1 111 ? 24.002 14.276 -23.425 1.00 90.88 111 TYR A N 1
ATOM 813 C CA . TYR A 1 111 ? 23.171 15.068 -22.516 1.00 90.88 111 TYR A CA 1
ATOM 814 C C . TYR A 1 111 ? 22.036 14.245 -21.868 1.00 90.88 111 TYR A C 1
ATOM 816 O O . TYR A 1 111 ? 21.693 14.505 -20.718 1.00 90.88 111 TYR A O 1
ATOM 824 N N . ILE A 1 112 ? 21.479 13.237 -22.563 1.00 92.19 112 ILE A N 1
ATOM 825 C CA . ILE A 1 112 ? 20.492 12.305 -21.981 1.00 92.19 112 ILE A CA 1
ATOM 826 C C . ILE A 1 112 ? 21.191 11.418 -20.959 1.00 92.19 112 ILE A C 1
ATOM 828 O O . ILE A 1 112 ? 20.697 11.253 -19.848 1.00 92.19 112 ILE A O 1
ATOM 832 N N . TYR A 1 113 ? 22.362 10.893 -21.325 1.00 89.69 113 TYR A N 1
ATOM 833 C CA . TYR A 1 113 ? 23.189 10.085 -20.440 1.00 89.69 113 TYR A CA 1
ATOM 834 C C . TYR A 1 113 ? 23.519 10.838 -19.143 1.00 89.69 113 TYR A C 1
ATOM 836 O O . TYR A 1 113 ? 23.272 10.317 -18.062 1.00 89.69 113 TYR A O 1
ATOM 844 N N . GLN A 1 114 ? 23.975 12.093 -19.231 1.00 87.81 114 GLN A N 1
ATOM 845 C CA . GLN A 1 114 ? 24.254 12.928 -18.054 1.00 87.81 114 GLN A CA 1
ATOM 846 C C . GLN A 1 114 ? 23.012 13.164 -17.182 1.00 87.81 114 GLN A C 1
ATOM 848 O O . GLN A 1 114 ? 23.098 13.077 -15.957 1.00 87.81 114 GLN A O 1
ATOM 853 N N . ALA A 1 115 ? 21.856 13.435 -17.797 1.00 87.62 115 ALA A N 1
ATOM 854 C CA . ALA A 1 115 ? 20.605 13.613 -17.066 1.00 87.62 115 ALA A CA 1
ATOM 855 C C . ALA A 1 115 ? 20.167 12.319 -16.358 1.00 87.62 115 ALA A C 1
ATOM 857 O O . ALA A 1 115 ? 19.748 12.366 -15.205 1.00 87.62 115 ALA A O 1
ATOM 858 N N . ALA A 1 116 ? 20.293 11.165 -17.019 1.00 86.88 116 ALA A N 1
ATOM 859 C CA . ALA A 1 116 ? 19.929 9.867 -16.459 1.00 86.88 116 ALA A CA 1
ATOM 860 C C . ALA A 1 116 ? 20.896 9.417 -15.355 1.00 86.88 116 ALA A C 1
ATOM 862 O O . ALA A 1 116 ? 20.451 8.979 -14.296 1.00 86.88 116 ALA A O 1
ATOM 863 N N . GLN A 1 117 ? 22.207 9.570 -15.558 1.00 84.81 117 GLN A N 1
ATOM 864 C CA . GLN A 1 117 ? 23.237 9.089 -14.634 1.00 84.81 117 GLN A CA 1
ATOM 865 C C . GLN A 1 117 ? 23.133 9.732 -13.245 1.00 84.81 117 GLN A C 1
ATOM 867 O O . GLN A 1 117 ? 23.430 9.083 -12.251 1.00 84.81 117 GLN A O 1
ATOM 872 N N . LYS A 1 118 ? 22.647 10.976 -13.147 1.00 81.31 118 LYS A N 1
ATOM 873 C CA . LYS A 1 118 ? 22.377 11.628 -11.854 1.00 81.31 118 LYS A CA 1
ATOM 874 C C . LYS A 1 118 ? 21.371 10.849 -10.991 1.00 81.31 118 LYS A C 1
ATOM 876 O O . LYS A 1 118 ? 21.440 10.894 -9.766 1.00 81.31 118 LYS A O 1
ATOM 881 N N . HIS A 1 119 ? 20.439 10.149 -11.634 1.00 84.75 119 HIS A N 1
ATOM 882 C CA . HIS A 1 119 ? 19.333 9.437 -10.994 1.00 84.75 119 HIS A CA 1
ATOM 883 C C . HIS A 1 119 ? 19.557 7.923 -10.910 1.00 84.75 119 HIS A C 1
ATOM 885 O O . HIS A 1 119 ? 18.916 7.265 -10.088 1.00 84.75 119 HIS A O 1
ATOM 891 N N . LEU A 1 120 ? 20.459 7.377 -11.731 1.00 79.38 120 LEU A N 1
ATOM 892 C CA . LEU A 1 120 ? 20.879 5.976 -11.717 1.00 79.38 120 LEU A CA 1
ATOM 893 C C . LEU A 1 120 ? 21.998 5.793 -10.680 1.00 79.38 120 LEU A C 1
ATOM 895 O O . LEU A 1 120 ? 23.077 6.356 -10.817 1.00 79.38 120 LEU A O 1
ATOM 899 N N . GLN A 1 121 ? 21.740 5.020 -9.621 1.00 70.31 121 GLN A N 1
ATOM 900 C CA . GLN A 1 121 ? 22.737 4.779 -8.566 1.00 70.31 121 GLN A CA 1
ATOM 901 C C . GLN A 1 121 ? 23.906 3.914 -9.047 1.00 70.31 121 GLN A C 1
ATOM 903 O O . GLN A 1 121 ? 25.024 4.083 -8.568 1.00 70.31 121 GLN A O 1
ATOM 908 N N . PHE A 1 122 ? 23.619 2.979 -9.947 1.00 68.38 122 PHE A N 1
ATOM 909 C CA . PHE A 1 122 ? 24.527 1.910 -10.319 1.00 68.38 122 PHE A CA 1
ATOM 910 C C . PHE A 1 122 ? 25.060 2.121 -11.729 1.00 68.38 122 PHE A C 1
ATOM 912 O O . PHE A 1 122 ? 24.314 2.498 -12.641 1.00 68.38 122 PHE A O 1
ATOM 919 N N . GLY A 1 123 ? 26.354 1.861 -11.899 1.00 63.19 123 GLY A N 1
ATOM 920 C CA . GLY A 1 123 ? 26.958 1.749 -13.218 1.00 63.19 123 GLY A CA 1
ATOM 921 C C . GLY A 1 123 ? 26.377 0.567 -14.009 1.00 63.19 123 GLY A C 1
ATOM 922 O O . GLY A 1 123 ? 25.780 -0.344 -13.432 1.00 63.19 123 GLY A O 1
ATOM 923 N N . PRO A 1 124 ? 26.562 0.550 -15.337 1.00 61.75 124 PRO A N 1
ATOM 924 C CA . PRO A 1 124 ? 26.043 -0.512 -16.200 1.00 61.75 124 PRO A CA 1
ATOM 925 C C . PRO A 1 124 ? 26.599 -1.911 -15.885 1.00 61.75 124 PRO A C 1
ATOM 927 O O . PRO A 1 124 ? 25.958 -2.903 -16.222 1.00 61.75 124 PRO A O 1
ATOM 930 N N . ASP A 1 125 ? 27.751 -1.981 -15.213 1.00 65.44 125 ASP A N 1
ATOM 931 C CA . ASP A 1 125 ? 28.480 -3.219 -14.916 1.00 65.44 125 ASP A CA 1
ATOM 932 C C . ASP A 1 125 ? 28.219 -3.768 -13.501 1.00 65.44 125 ASP A C 1
ATOM 934 O O . ASP A 1 125 ? 28.837 -4.751 -13.086 1.00 65.44 125 ASP A O 1
ATOM 938 N N . GLU A 1 126 ? 27.330 -3.143 -12.725 1.00 73.00 126 GLU A N 1
ATOM 939 C CA . GLU A 1 126 ? 27.086 -3.556 -11.344 1.00 73.00 126 GLU A CA 1
ATOM 940 C C . GLU A 1 126 ? 26.065 -4.705 -11.256 1.00 73.00 126 GLU A C 1
ATOM 942 O O . GLU A 1 126 ? 24.964 -4.602 -11.803 1.00 73.00 126 GLU A O 1
ATOM 947 N N . PRO A 1 127 ? 26.361 -5.795 -10.518 1.00 72.38 127 PRO A N 1
ATOM 948 C CA . PRO A 1 127 ? 25.471 -6.957 -10.421 1.00 72.38 127 PRO A CA 1
ATOM 949 C C . PRO A 1 127 ? 24.125 -6.626 -9.755 1.00 72.38 127 PRO A C 1
ATOM 951 O O . PRO A 1 127 ? 23.116 -7.279 -10.022 1.00 72.38 127 PRO A O 1
ATOM 954 N N . GLU A 1 128 ? 24.086 -5.587 -8.917 1.00 82.81 128 GLU A N 1
ATOM 955 C CA . GLU A 1 128 ? 22.869 -5.117 -8.249 1.00 82.81 128 GLU A CA 1
ATOM 956 C C . GLU A 1 128 ? 21.881 -4.441 -9.209 1.00 82.81 128 GLU A C 1
ATOM 958 O O . GLU A 1 128 ? 20.684 -4.372 -8.909 1.00 82.81 128 GLU A O 1
ATOM 963 N N . LEU A 1 129 ? 22.348 -3.994 -10.384 1.00 84.06 129 LEU A N 1
ATOM 964 C CA . LEU A 1 129 ? 21.521 -3.307 -11.370 1.00 84.06 129 LEU A CA 1
ATOM 965 C C . LEU A 1 129 ? 20.345 -4.187 -11.800 1.00 84.06 129 LEU A C 1
ATOM 967 O O . LEU A 1 129 ? 19.201 -3.743 -11.760 1.00 84.06 129 LEU A O 1
ATOM 971 N N . GLN A 1 130 ? 20.598 -5.450 -12.150 1.00 85.25 130 GLN A N 1
ATOM 972 C CA . GLN A 1 130 ? 19.555 -6.348 -12.650 1.00 85.25 130 GLN A CA 1
ATOM 973 C C . GLN A 1 130 ? 18.462 -6.605 -11.603 1.00 85.25 130 GLN A C 1
ATOM 975 O O . GLN A 1 130 ? 17.272 -6.548 -11.919 1.00 85.25 130 GLN A O 1
ATOM 980 N N . TYR A 1 131 ? 18.863 -6.845 -10.353 1.00 86.69 131 TYR A N 1
ATOM 981 C CA . TYR A 1 131 ? 17.931 -7.068 -9.249 1.00 86.69 131 TYR A CA 1
ATOM 982 C C . TYR A 1 131 ? 17.082 -5.825 -8.972 1.00 86.69 131 TYR A C 1
ATOM 984 O O . TYR A 1 131 ? 15.864 -5.910 -8.811 1.00 86.69 131 TYR A O 1
ATOM 992 N N . ALA A 1 132 ? 17.702 -4.648 -8.966 1.00 86.88 132 ALA A N 1
ATOM 993 C CA . ALA A 1 132 ? 16.975 -3.420 -8.713 1.00 86.88 132 ALA A CA 1
ATOM 994 C C . ALA A 1 132 ? 16.044 -3.033 -9.875 1.00 86.88 132 ALA A C 1
ATOM 996 O O . ALA A 1 132 ? 14.925 -2.591 -9.624 1.00 86.88 132 ALA A O 1
ATOM 997 N N . LEU A 1 133 ? 16.435 -3.272 -11.131 1.00 90.44 133 LEU A N 1
ATOM 998 C CA . LEU A 1 133 ? 15.552 -3.100 -12.291 1.00 90.44 133 LEU A CA 1
ATOM 999 C C . LEU A 1 133 ? 14.326 -4.013 -12.222 1.00 90.44 133 LEU A C 1
ATOM 1001 O O . LEU A 1 133 ? 13.219 -3.581 -12.549 1.00 90.44 133 LEU A O 1
ATOM 1005 N N . GLN A 1 134 ? 14.504 -5.250 -11.755 1.00 90.69 134 GLN A N 1
ATOM 1006 C CA . GLN A 1 134 ? 13.393 -6.163 -11.508 1.00 90.69 134 GLN A CA 1
ATOM 1007 C C . GLN A 1 134 ? 12.447 -5.618 -10.430 1.00 90.69 134 GLN A C 1
ATOM 1009 O O . GLN A 1 134 ? 11.239 -5.595 -10.642 1.00 90.69 134 GLN A O 1
ATOM 1014 N N . GLN A 1 135 ? 12.974 -5.125 -9.305 1.00 90.31 135 GLN A N 1
ATOM 1015 C CA . GLN A 1 135 ? 12.145 -4.539 -8.244 1.00 90.31 135 GLN A CA 1
ATOM 1016 C C . GLN A 1 135 ? 11.381 -3.292 -8.700 1.00 90.31 135 GLN A C 1
ATOM 1018 O O . GLN A 1 135 ? 10.217 -3.129 -8.343 1.00 90.31 135 GLN A O 1
ATOM 1023 N N . ILE A 1 136 ? 12.011 -2.429 -9.502 1.00 90.88 136 ILE A N 1
ATOM 1024 C CA . ILE A 1 136 ? 11.351 -1.249 -10.077 1.00 90.88 136 ILE A CA 1
ATOM 1025 C C . ILE A 1 136 ? 10.237 -1.677 -11.030 1.00 90.88 136 ILE A C 1
ATOM 1027 O O . ILE A 1 136 ? 9.126 -1.165 -10.938 1.00 90.88 136 ILE A O 1
ATOM 1031 N N . THR A 1 137 ? 10.523 -2.635 -11.916 1.00 91.88 137 THR A N 1
ATOM 1032 C CA . THR A 1 137 ? 9.540 -3.158 -12.875 1.00 91.88 137 THR A CA 1
ATOM 1033 C C . THR A 1 137 ? 8.317 -3.688 -12.137 1.00 91.88 137 THR A C 1
ATOM 1035 O O . THR A 1 137 ? 7.215 -3.225 -12.406 1.00 91.88 137 THR A O 1
ATOM 1038 N N . LEU A 1 138 ? 8.525 -4.559 -11.144 1.00 91.69 138 LEU A N 1
ATOM 1039 C CA . LEU A 1 138 ? 7.448 -5.101 -10.314 1.00 91.69 138 LEU A CA 1
ATOM 1040 C C . LEU A 1 138 ? 6.690 -4.001 -9.570 1.00 91.69 138 LEU A C 1
ATOM 1042 O O . LEU A 1 138 ? 5.473 -3.960 -9.635 1.00 91.69 138 LEU A O 1
ATOM 1046 N N . SER A 1 139 ? 7.381 -3.049 -8.940 1.00 88.88 139 SER A N 1
ATOM 1047 C CA . SER A 1 139 ? 6.718 -1.974 -8.185 1.00 88.88 139 SER A CA 1
ATOM 1048 C C . SER A 1 139 ? 5.804 -1.111 -9.060 1.00 88.88 139 SER A C 1
ATOM 1050 O O . SER A 1 139 ? 4.710 -0.734 -8.642 1.00 88.88 139 SER A O 1
ATOM 1052 N N . VAL A 1 140 ? 6.243 -0.806 -10.285 1.00 90.31 140 VAL A N 1
ATOM 1053 C CA . VAL A 1 140 ? 5.487 -0.003 -11.256 1.00 90.31 140 VAL A CA 1
ATOM 1054 C C . VAL A 1 140 ? 4.282 -0.782 -11.799 1.00 90.31 140 VAL A C 1
ATOM 1056 O O . VAL A 1 140 ? 3.204 -0.199 -11.943 1.00 90.31 140 VAL A O 1
ATOM 1059 N N . THR A 1 141 ? 4.436 -2.081 -12.082 1.00 90.62 141 THR A N 1
ATOM 1060 C CA . THR A 1 141 ? 3.364 -2.921 -12.644 1.00 90.62 141 THR A CA 1
ATOM 1061 C C . THR A 1 141 ? 2.358 -3.379 -11.598 1.00 90.62 141 THR A C 1
ATOM 1063 O O . THR A 1 141 ? 1.152 -3.356 -11.854 1.00 90.62 141 THR A O 1
ATOM 1066 N N . ASP A 1 142 ? 2.838 -3.771 -10.418 1.00 87.50 142 ASP A N 1
ATOM 1067 C CA . ASP A 1 142 ? 2.017 -4.297 -9.329 1.00 87.50 142 ASP A CA 1
ATOM 1068 C C . ASP A 1 142 ? 1.044 -3.247 -8.839 1.00 87.50 142 ASP A C 1
ATOM 1070 O O . ASP A 1 142 ? -0.090 -3.585 -8.507 1.00 87.50 142 ASP A O 1
ATOM 1074 N N . CYS A 1 143 ? 1.431 -1.971 -8.843 1.00 82.12 143 CYS A N 1
ATOM 1075 C CA . CYS A 1 143 ? 0.486 -0.967 -8.410 1.00 82.12 143 CYS A CA 1
ATOM 1076 C C . CYS A 1 143 ? -0.692 -0.804 -9.375 1.00 82.12 143 CYS A C 1
ATOM 1078 O O . CYS A 1 143 ? -1.833 -0.912 -8.934 1.00 82.12 143 CYS A O 1
ATOM 1080 N N . LEU A 1 144 ? -0.449 -0.624 -10.678 1.00 86.75 144 LEU A N 1
ATOM 1081 C CA . LEU A 1 144 ? -1.555 -0.515 -11.640 1.00 86.75 144 LEU A CA 1
ATOM 1082 C C . LEU A 1 144 ? -2.434 -1.767 -11.628 1.00 86.75 144 LEU A C 1
ATOM 1084 O O . LEU A 1 144 ? -3.662 -1.675 -11.596 1.00 86.75 144 LEU A O 1
ATOM 1088 N N . SER A 1 145 ? -1.789 -2.933 -11.575 1.00 88.12 145 SER A N 1
ATOM 1089 C CA . SER A 1 145 ? -2.460 -4.226 -11.482 1.00 88.12 145 SER A CA 1
ATOM 1090 C C . SER A 1 145 ? -3.336 -4.315 -10.231 1.00 88.12 145 SER A C 1
ATOM 1092 O O . SER A 1 145 ? -4.503 -4.690 -10.313 1.00 88.12 145 SER A O 1
ATOM 1094 N N . SER A 1 146 ? -2.805 -3.947 -9.064 1.00 83.12 146 SER A N 1
ATOM 1095 C CA . SER A 1 146 ? -3.518 -3.997 -7.782 1.00 83.12 146 SER A CA 1
ATOM 1096 C C . SER A 1 146 ? -4.706 -3.033 -7.747 1.00 83.12 146 SER A C 1
ATOM 1098 O O . SER A 1 146 ? -5.806 -3.409 -7.323 1.00 83.12 146 SER A O 1
ATOM 1100 N N . THR A 1 147 ? -4.527 -1.817 -8.271 1.00 79.44 147 THR A N 1
ATOM 1101 C CA . THR A 1 147 ? -5.604 -0.830 -8.381 1.00 79.44 147 THR A CA 1
ATOM 1102 C C . THR A 1 147 ? -6.733 -1.347 -9.272 1.00 79.44 147 THR A C 1
ATOM 1104 O O . THR A 1 147 ? -7.882 -1.379 -8.834 1.00 79.44 147 THR A O 1
ATOM 1107 N N . CYS A 1 148 ? -6.429 -1.842 -10.477 1.00 82.69 148 CYS A N 1
ATOM 1108 C CA . CYS A 1 148 ? -7.451 -2.391 -11.372 1.00 82.69 148 CYS A CA 1
ATOM 1109 C C . CYS A 1 148 ? -8.093 -3.678 -10.852 1.00 82.69 148 CYS A C 1
ATOM 1111 O O . CYS A 1 148 ? -9.271 -3.928 -11.105 1.00 82.69 148 CYS A O 1
ATOM 1113 N N . ARG A 1 149 ? -7.354 -4.499 -10.099 1.00 84.19 149 ARG A N 1
ATOM 1114 C CA . ARG A 1 149 ? -7.909 -5.698 -9.460 1.00 84.19 149 ARG A CA 1
ATOM 1115 C C . ARG A 1 149 ? -9.002 -5.350 -8.450 1.00 84.19 149 ARG A C 1
ATOM 1117 O O . ARG A 1 149 ? -9.922 -6.141 -8.254 1.00 84.19 149 ARG A O 1
ATOM 1124 N N . SER A 1 150 ? -8.904 -4.167 -7.848 1.00 76.88 150 SER A N 1
ATOM 1125 C CA . SER A 1 150 ? -9.867 -3.631 -6.883 1.00 76.88 150 SER A CA 1
ATOM 1126 C C . SER A 1 150 ? -10.982 -2.798 -7.533 1.00 76.88 150 SER A C 1
ATOM 1128 O O . SER A 1 150 ? -11.879 -2.330 -6.830 1.00 76.88 150 SER A O 1
ATOM 1130 N N . ALA A 1 151 ? -10.948 -2.604 -8.855 1.00 78.00 151 ALA A N 1
ATOM 1131 C CA . ALA A 1 151 ? -11.943 -1.827 -9.585 1.00 78.00 151 ALA A CA 1
ATOM 1132 C C . ALA A 1 151 ? -13.327 -2.498 -9.579 1.00 78.00 151 ALA A C 1
ATOM 1134 O O . ALA A 1 151 ? -13.450 -3.723 -9.505 1.00 78.00 151 ALA A O 1
ATOM 1135 N N . ARG A 1 152 ? -14.392 -1.694 -9.718 1.00 72.94 152 ARG A N 1
ATOM 1136 C CA . ARG A 1 152 ? -15.781 -2.189 -9.804 1.00 72.94 152 ARG A CA 1
ATOM 1137 C C . ARG A 1 152 ? -15.970 -3.191 -10.936 1.00 72.94 152 ARG A C 1
ATOM 1139 O O . ARG A 1 152 ? -16.660 -4.192 -10.743 1.00 72.94 152 ARG A O 1
ATOM 1146 N N . ARG A 1 153 ? -15.365 -2.919 -12.096 1.00 82.38 153 ARG A N 1
ATOM 1147 C CA . ARG A 1 153 ? -15.284 -3.844 -13.233 1.00 82.38 153 ARG A CA 1
ATOM 1148 C C . ARG A 1 153 ? -13.848 -4.305 -13.422 1.00 82.38 153 ARG A C 1
ATOM 1150 O O . ARG A 1 153 ? -13.130 -3.844 -14.304 1.00 82.38 153 ARG A O 1
ATOM 1157 N N . ASN A 1 154 ? -13.433 -5.226 -12.559 1.00 83.19 154 ASN A N 1
ATOM 1158 C CA . ASN A 1 154 ? -12.102 -5.819 -12.627 1.00 83.19 154 ASN A CA 1
ATOM 1159 C C . ASN A 1 154 ? -11.828 -6.510 -13.975 1.00 83.19 154 ASN A C 1
ATOM 1161 O O . ASN A 1 154 ? -10.708 -6.432 -14.454 1.00 83.19 154 ASN A O 1
ATOM 1165 N N . SER A 1 155 ? -12.825 -7.117 -14.618 1.00 84.81 155 SER A N 1
ATOM 1166 C CA . SER A 1 155 ? -12.669 -7.740 -15.937 1.00 84.81 155 SER A CA 1
ATOM 1167 C C . SER A 1 155 ? -12.253 -6.724 -17.001 1.00 84.81 155 SER A C 1
ATOM 1169 O O . SER A 1 155 ? -11.272 -6.935 -17.706 1.00 84.81 155 SER A O 1
ATOM 1171 N N . ASP A 1 156 ? -12.915 -5.568 -17.042 1.00 82.81 156 ASP A N 1
ATOM 1172 C CA . ASP A 1 156 ? -12.605 -4.487 -17.988 1.00 82.81 156 ASP A CA 1
ATOM 1173 C C . ASP A 1 156 ? -11.249 -3.808 -17.708 1.00 82.81 156 ASP A C 1
ATOM 1175 O O . ASP A 1 156 ? -10.589 -3.325 -18.627 1.00 82.81 156 ASP A O 1
ATOM 1179 N N . CYS A 1 157 ? -10.825 -3.755 -16.442 1.00 83.88 157 CYS A N 1
ATOM 1180 C CA . CYS A 1 157 ? -9.607 -3.061 -16.009 1.00 83.88 157 CYS A CA 1
ATOM 1181 C C . CYS A 1 157 ? -8.400 -4.015 -15.950 1.00 83.88 157 CYS A C 1
ATOM 1183 O O . CYS A 1 157 ? -7.422 -3.858 -16.679 1.00 83.88 157 CYS A O 1
ATOM 1185 N N . TYR A 1 158 ? -8.477 -5.020 -15.077 1.00 87.62 158 TYR A N 1
ATOM 1186 C CA . TYR A 1 158 ? -7.407 -5.961 -14.761 1.00 87.62 158 TYR A CA 1
ATOM 1187 C C . TYR A 1 158 ? -7.237 -7.024 -15.840 1.00 87.62 158 TYR A C 1
ATOM 1189 O O . TYR A 1 158 ? -6.139 -7.147 -16.366 1.00 87.62 158 TYR A O 1
ATOM 1197 N N . ASP A 1 159 ? -8.295 -7.762 -16.193 1.00 84.62 159 ASP A N 1
ATOM 1198 C CA . ASP A 1 159 ? -8.157 -8.921 -17.092 1.00 84.62 159 ASP A CA 1
ATOM 1199 C C . ASP A 1 159 ? -7.812 -8.515 -18.535 1.00 84.62 159 ASP A C 1
ATOM 1201 O O . ASP A 1 159 ? -7.222 -9.307 -19.269 1.00 84.62 159 ASP A O 1
ATOM 1205 N N . HIS A 1 160 ? -8.183 -7.298 -18.950 1.00 83.38 160 HIS A N 1
ATOM 1206 C CA . HIS A 1 160 ? -8.057 -6.848 -20.338 1.00 83.38 160 HIS A CA 1
ATOM 1207 C C . HIS A 1 160 ? -6.884 -5.908 -20.640 1.00 83.38 160 HIS A C 1
ATOM 1209 O O . HIS A 1 160 ? -6.446 -5.885 -21.789 1.00 83.38 160 HIS A O 1
ATOM 1215 N N . VAL A 1 161 ? -6.426 -5.092 -19.682 1.00 87.00 161 VAL A N 1
ATOM 1216 C CA . VAL A 1 161 ? -5.474 -3.998 -19.984 1.00 87.00 161 VAL A CA 1
ATOM 1217 C C . VAL A 1 161 ? -4.357 -3.868 -18.950 1.00 87.00 161 VAL A C 1
ATOM 1219 O O . VAL A 1 161 ? -3.223 -3.548 -19.293 1.00 87.00 161 VAL A O 1
ATOM 1222 N N . CYS A 1 162 ? -4.666 -4.094 -17.675 1.00 89.44 162 CYS A N 1
ATOM 1223 C CA . CYS A 1 162 ? -3.752 -3.838 -16.562 1.00 89.44 162 CYS A CA 1
ATOM 1224 C C . CYS A 1 162 ? -3.255 -5.117 -15.887 1.00 89.44 162 CYS A C 1
ATOM 1226 O O . CYS A 1 162 ? -2.877 -5.089 -14.715 1.00 89.44 162 CYS A O 1
ATOM 1228 N N . SER A 1 163 ? -3.286 -6.246 -16.590 1.00 90.69 163 SER A N 1
ATOM 1229 C CA . SER A 1 163 ? -2.754 -7.491 -16.058 1.00 90.69 163 SER A CA 1
ATOM 1230 C C . SER A 1 163 ? -1.216 -7.433 -16.058 1.00 90.69 163 SER A C 1
ATOM 1232 O O . SER A 1 163 ? -0.620 -6.836 -16.959 1.00 90.69 163 SER A O 1
ATOM 1234 N N . PRO A 1 164 ? -0.514 -8.080 -15.108 1.00 88.31 164 PRO A N 1
ATOM 1235 C CA . PRO A 1 164 ? 0.949 -8.083 -15.106 1.00 88.31 164 PRO A CA 1
ATOM 1236 C C . PRO A 1 164 ? 1.581 -8.591 -16.411 1.00 88.31 164 PRO A C 1
ATOM 1238 O O . PRO A 1 164 ? 2.701 -8.203 -16.730 1.00 88.31 164 PRO A O 1
ATOM 1241 N N . VAL A 1 165 ? 0.884 -9.445 -17.174 1.00 89.19 165 VAL A N 1
ATOM 1242 C CA . VAL A 1 165 ? 1.392 -9.947 -18.460 1.00 89.19 165 VAL A CA 1
ATOM 1243 C C . VAL A 1 165 ? 1.354 -8.890 -19.564 1.00 89.19 165 VAL A C 1
ATOM 1245 O O . VAL A 1 165 ? 2.199 -8.943 -20.452 1.00 89.19 165 VAL A O 1
ATOM 1248 N N . ASP A 1 166 ? 0.448 -7.915 -19.473 1.00 89.38 166 ASP A N 1
ATOM 1249 C CA . ASP A 1 166 ? 0.347 -6.797 -20.419 1.00 89.38 166 ASP A CA 1
ATOM 1250 C C . ASP A 1 166 ? 1.257 -5.624 -20.024 1.00 89.38 166 ASP A C 1
ATOM 1252 O O . ASP A 1 166 ? 1.655 -4.823 -20.863 1.00 89.38 166 ASP A O 1
ATOM 1256 N N . LEU A 1 167 ? 1.627 -5.520 -18.742 1.00 91.12 167 LEU A N 1
ATOM 1257 C CA . LEU A 1 167 ? 2.447 -4.421 -18.219 1.00 91.12 167 LEU A CA 1
ATOM 1258 C C . LEU A 1 167 ? 3.957 -4.705 -18.229 1.00 91.12 167 LEU A C 1
ATOM 1260 O O . LEU A 1 167 ? 4.754 -3.797 -17.982 1.00 91.12 167 LEU A O 1
ATOM 1264 N N . ILE A 1 168 ? 4.378 -5.949 -18.474 1.00 90.94 168 ILE A N 1
ATOM 1265 C CA . ILE A 1 168 ? 5.779 -6.381 -18.380 1.00 90.94 168 ILE A CA 1
ATOM 1266 C C . ILE A 1 168 ? 6.277 -6.841 -19.752 1.00 90.94 168 ILE A C 1
ATOM 1268 O O . ILE A 1 168 ? 5.823 -7.848 -20.286 1.00 90.94 168 ILE A O 1
ATOM 1272 N N . SER A 1 169 ? 7.298 -6.166 -20.292 1.00 88.94 169 SER A N 1
ATOM 1273 C CA . SER A 1 169 ? 7.974 -6.620 -21.514 1.00 88.94 169 SER A CA 1
ATOM 1274 C C . SER A 1 169 ? 8.965 -7.750 -21.219 1.00 88.94 169 SER A C 1
ATOM 1276 O O . SER A 1 169 ? 9.035 -8.747 -21.939 1.00 88.94 169 SER A O 1
ATOM 1278 N N . ASN A 1 170 ? 9.745 -7.610 -20.143 1.00 88.06 170 ASN A N 1
ATOM 1279 C CA . ASN A 1 170 ? 10.602 -8.660 -19.599 1.00 88.06 170 ASN A CA 1
ATOM 1280 C C . ASN A 1 170 ? 10.808 -8.446 -18.087 1.00 88.06 170 ASN A C 1
ATOM 1282 O O . ASN A 1 170 ? 10.400 -7.430 -17.538 1.00 88.06 170 ASN A O 1
ATOM 1286 N N . ARG A 1 171 ? 11.491 -9.373 -17.401 1.00 87.56 171 ARG A N 1
ATOM 1287 C CA . ARG A 1 171 ? 11.679 -9.323 -15.932 1.00 87.56 171 ARG A CA 1
ATOM 1288 C C . ARG A 1 171 ? 12.294 -8.025 -15.389 1.00 87.56 171 ARG A C 1
ATOM 1290 O O . ARG A 1 171 ? 12.193 -7.786 -14.194 1.00 87.56 171 ARG A O 1
ATOM 1297 N N . THR A 1 172 ? 12.960 -7.234 -16.222 1.00 88.50 172 THR A N 1
ATOM 1298 C CA . THR A 1 172 ? 13.659 -6.001 -15.841 1.00 88.50 172 THR A CA 1
ATOM 1299 C C . THR A 1 172 ? 13.184 -4.780 -16.624 1.00 88.50 172 THR A C 1
ATOM 1301 O O . THR A 1 172 ? 13.825 -3.737 -16.539 1.00 88.50 172 THR A O 1
ATOM 1304 N N . LEU A 1 173 ? 12.130 -4.901 -17.433 1.00 90.12 173 LEU A N 1
ATOM 1305 C CA . LEU A 1 173 ? 11.651 -3.837 -18.304 1.00 90.12 173 LEU A CA 1
ATOM 1306 C C . LEU A 1 173 ? 10.116 -3.846 -18.341 1.00 90.12 173 LEU A C 1
ATOM 1308 O O . LEU A 1 173 ? 9.531 -4.801 -18.870 1.00 90.12 173 LEU A O 1
ATOM 1312 N N . PRO A 1 174 ? 9.457 -2.792 -17.834 1.00 89.69 174 PRO A N 1
ATOM 1313 C CA . PRO A 1 174 ? 8.025 -2.630 -18.013 1.00 89.69 174 PRO A CA 1
ATOM 1314 C C . PRO A 1 174 ? 7.696 -2.354 -19.484 1.00 89.69 174 PRO A C 1
ATOM 1316 O O . PRO A 1 174 ? 8.495 -1.757 -20.211 1.00 89.69 174 PRO A O 1
ATOM 1319 N N . ASP A 1 175 ? 6.511 -2.763 -19.925 1.00 89.75 175 ASP A N 1
ATOM 1320 C CA . ASP A 1 175 ? 5.978 -2.321 -21.207 1.00 89.75 175 ASP A CA 1
ATOM 1321 C C . ASP A 1 175 ? 5.309 -0.951 -21.052 1.00 89.75 175 ASP A C 1
ATOM 1323 O O . ASP A 1 175 ? 4.209 -0.819 -20.520 1.00 89.75 175 ASP A O 1
ATOM 1327 N N . VAL A 1 176 ? 5.982 0.093 -21.539 1.00 87.06 176 VAL A N 1
ATOM 1328 C CA . VAL A 1 176 ? 5.449 1.465 -21.538 1.00 87.06 176 VAL A CA 1
ATOM 1329 C C . VAL A 1 176 ? 4.169 1.571 -22.386 1.00 87.06 176 VAL A C 1
ATOM 1331 O O . VAL A 1 176 ? 3.326 2.416 -22.091 1.00 87.06 176 VAL A O 1
ATOM 1334 N N . GLY A 1 177 ? 4.012 0.695 -23.392 1.00 86.00 177 GLY A N 1
ATOM 1335 C CA . GLY A 1 177 ? 2.773 0.454 -24.146 1.00 86.00 177 GLY A CA 1
ATOM 1336 C C . GLY A 1 177 ? 1.620 0.088 -23.234 1.00 86.00 177 GLY A C 1
ATOM 1337 O O . GLY A 1 177 ? 0.724 0.904 -23.018 1.00 86.00 177 GLY A O 1
ATOM 1338 N N . GLY A 1 178 ? 1.704 -1.104 -22.646 1.00 87.94 178 GLY A N 1
ATOM 1339 C CA . GLY A 1 178 ? 0.710 -1.598 -21.700 1.00 87.94 178 GLY A CA 1
ATOM 1340 C C . GLY A 1 178 ? 0.445 -0.645 -20.536 1.00 87.94 178 GLY A C 1
ATOM 1341 O O . GLY A 1 178 ? -0.710 -0.404 -20.203 1.00 87.94 178 GLY A O 1
ATOM 1342 N N . ILE A 1 179 ? 1.476 -0.016 -19.957 1.00 90.19 179 ILE A N 1
ATOM 1343 C CA . ILE A 1 179 ? 1.296 0.980 -18.883 1.00 90.19 179 ILE A CA 1
ATOM 1344 C C . ILE A 1 179 ? 0.459 2.170 -19.354 1.00 90.19 179 ILE A C 1
ATOM 1346 O O . ILE A 1 179 ? -0.432 2.617 -18.630 1.00 90.19 179 ILE A O 1
ATOM 1350 N N . ASN A 1 180 ? 0.747 2.710 -20.540 1.00 89.06 180 ASN A N 1
ATOM 1351 C CA . ASN A 1 180 ? -0.025 3.819 -21.079 1.00 89.06 180 ASN A CA 1
ATOM 1352 C C . ASN A 1 180 ? -1.481 3.419 -21.313 1.00 89.06 180 ASN A C 1
ATOM 1354 O O . ASN A 1 180 ? -2.377 4.168 -20.938 1.00 89.06 180 ASN A O 1
ATOM 1358 N N . ASP A 1 181 ? -1.703 2.261 -21.924 1.00 87.88 181 ASP A N 1
ATOM 1359 C CA . ASP A 1 181 ? -3.041 1.801 -22.282 1.00 87.88 181 ASP A CA 1
ATOM 1360 C C . ASP A 1 181 ? -3.852 1.490 -21.016 1.00 87.88 181 ASP A C 1
ATOM 1362 O O . ASP A 1 181 ? -5.016 1.878 -20.905 1.00 87.88 181 ASP A O 1
ATOM 1366 N N . CYS A 1 182 ? -3.199 0.915 -20.005 1.00 89.44 182 CYS A N 1
ATOM 1367 C CA . CYS A 1 182 ? -3.758 0.695 -18.679 1.00 89.44 182 CYS A CA 1
ATOM 1368 C C . CYS A 1 182 ? -4.162 2.007 -17.997 1.00 89.44 182 CYS A C 1
ATOM 1370 O O . CYS A 1 182 ? -5.307 2.159 -17.568 1.00 89.44 182 CYS A O 1
ATOM 1372 N N . LEU A 1 183 ? -3.257 2.990 -17.943 1.00 88.06 183 LEU A N 1
ATOM 1373 C CA . LEU A 1 183 ? -3.554 4.309 -17.381 1.00 88.06 183 LEU A CA 1
ATOM 1374 C C . LEU A 1 183 ? -4.637 5.044 -18.178 1.00 88.06 183 LEU A C 1
ATOM 1376 O O . LEU A 1 183 ? -5.477 5.720 -17.591 1.00 88.06 183 LEU A O 1
ATOM 1380 N N . PHE A 1 184 ? -4.651 4.905 -19.503 1.00 86.69 184 PHE A N 1
ATOM 1381 C CA . PHE A 1 184 ? -5.680 5.492 -20.352 1.00 86.69 184 PHE A CA 1
ATOM 1382 C C . PHE A 1 184 ? -7.052 4.879 -20.054 1.00 86.69 184 PHE A C 1
ATOM 1384 O O . PHE A 1 184 ? -8.027 5.614 -19.887 1.00 86.69 184 PHE A O 1
ATOM 1391 N N . ASN A 1 185 ? -7.138 3.551 -19.937 1.00 85.94 185 ASN A N 1
ATOM 1392 C CA . ASN A 1 185 ? -8.368 2.863 -19.550 1.00 85.94 185 ASN A CA 1
ATOM 1393 C C . ASN A 1 185 ? -8.820 3.307 -18.152 1.00 85.94 185 ASN A C 1
ATOM 1395 O O . ASN A 1 185 ? -9.971 3.691 -17.967 1.00 85.94 185 ASN A O 1
ATOM 1399 N N . PHE A 1 186 ? -7.890 3.373 -17.198 1.00 81.44 186 PHE A N 1
ATOM 1400 C CA . PHE A 1 186 ? -8.156 3.860 -15.846 1.00 81.44 186 PHE A CA 1
ATOM 1401 C C . PHE A 1 186 ? -8.740 5.285 -15.841 1.00 81.44 186 PHE A C 1
ATOM 1403 O O . PHE A 1 186 ? -9.743 5.546 -15.180 1.00 81.44 186 PHE A O 1
ATOM 1410 N N . CYS A 1 187 ? -8.169 6.197 -16.632 1.00 80.50 187 CYS A N 1
ATOM 1411 C CA . CYS A 1 187 ? -8.623 7.586 -16.735 1.00 80.50 187 CYS A CA 1
ATOM 1412 C C . CYS A 1 187 ? -9.921 7.765 -17.546 1.00 80.50 187 CYS A C 1
ATOM 1414 O O . CYS A 1 187 ? -10.628 8.754 -17.349 1.00 80.50 187 CYS A O 1
ATOM 1416 N N . SER A 1 188 ? -10.239 6.852 -18.469 1.00 84.06 188 SER A N 1
ATOM 1417 C CA . SER A 1 188 ? -11.391 6.972 -19.380 1.00 84.06 188 SER A CA 1
ATOM 1418 C C . SER A 1 188 ? -12.621 6.168 -18.949 1.00 84.06 188 SER A C 1
ATOM 1420 O O . SER A 1 188 ? -13.739 6.550 -19.295 1.00 84.06 188 SER A O 1
ATOM 1422 N N . ALA A 1 189 ? -12.453 5.117 -18.143 1.00 76.00 189 ALA A N 1
ATOM 1423 C CA . ALA A 1 189 ? -13.539 4.257 -17.663 1.00 76.00 189 ALA A CA 1
ATOM 1424 C C . ALA A 1 189 ? -14.406 4.895 -16.554 1.00 76.00 189 ALA A C 1
ATOM 1426 O O . ALA A 1 189 ? -15.376 4.295 -16.084 1.00 76.00 189 ALA A O 1
ATOM 1427 N N . GLY A 1 190 ? -14.084 6.117 -16.116 1.00 71.75 190 GLY A N 1
ATOM 1428 C CA . GLY A 1 190 ? -14.855 6.844 -15.109 1.00 71.75 190 GLY A CA 1
ATOM 1429 C C . GLY A 1 190 ? -14.959 6.066 -13.796 1.00 71.75 190 GLY A C 1
ATOM 1430 O O . GLY A 1 190 ? -13.955 5.692 -13.199 1.00 71.75 190 GLY A O 1
ATOM 1431 N N . THR A 1 191 ? -16.182 5.812 -13.325 1.00 69.69 191 THR A N 1
ATOM 1432 C CA . THR A 1 191 ? -16.386 5.092 -12.060 1.00 69.69 191 THR A CA 1
ATOM 1433 C C . THR A 1 191 ? -16.123 3.592 -12.141 1.00 69.69 191 THR A C 1
ATOM 1435 O O . THR A 1 191 ? -16.028 2.962 -11.093 1.00 69.69 191 THR A O 1
ATOM 1438 N N . ASP A 1 192 ? -16.039 3.010 -13.340 1.00 71.38 192 ASP A N 1
ATOM 1439 C CA . ASP A 1 192 ? -15.886 1.559 -13.507 1.00 71.38 192 ASP A CA 1
ATOM 1440 C C . ASP A 1 192 ? -14.468 1.080 -13.140 1.00 71.38 192 ASP A C 1
ATOM 1442 O O . ASP A 1 192 ? -14.318 -0.032 -12.629 1.00 71.38 192 ASP A O 1
ATOM 1446 N N . ALA A 1 193 ? -13.456 1.940 -13.322 1.00 64.12 193 ALA A N 1
ATOM 1447 C CA . ALA A 1 193 ? -12.063 1.695 -12.930 1.00 64.12 193 ALA A CA 1
ATOM 1448 C C . ALA A 1 193 ? -11.746 2.073 -11.470 1.00 64.12 193 ALA A C 1
ATOM 1450 O O . ALA A 1 193 ? -10.674 1.747 -10.964 1.00 64.12 193 ALA A O 1
ATOM 1451 N N . LEU A 1 194 ? -12.672 2.737 -10.774 1.00 65.44 194 LEU A N 1
ATOM 1452 C CA . LEU A 1 194 ? -12.534 3.044 -9.352 1.00 65.44 194 LEU A CA 1
ATOM 1453 C C . LEU A 1 194 ? -13.010 1.857 -8.504 1.00 65.44 194 LEU A C 1
ATOM 1455 O O . LEU A 1 194 ? -13.878 1.102 -8.947 1.00 65.44 194 LEU A O 1
ATOM 1459 N N . PRO A 1 195 ? -12.502 1.677 -7.275 1.00 64.31 195 PRO A N 1
ATOM 1460 C CA . PRO A 1 195 ? -13.077 0.724 -6.331 1.00 64.31 195 PRO A CA 1
ATOM 1461 C C . PRO A 1 195 ? -14.514 1.112 -5.926 1.00 64.31 195 PRO A C 1
ATOM 1463 O O . PRO A 1 195 ? -14.975 2.243 -6.119 1.00 64.31 195 PRO A O 1
ATOM 1466 N N . TRP A 1 196 ? -15.280 0.163 -5.369 1.00 56.78 196 TRP A N 1
ATOM 1467 C CA . TRP A 1 196 ? -16.656 0.417 -4.898 1.00 56.78 196 TRP A CA 1
ATOM 1468 C C . TRP A 1 196 ? -16.727 1.538 -3.862 1.00 56.78 196 TRP A C 1
ATOM 1470 O O . TRP A 1 196 ? -17.688 2.309 -3.861 1.00 56.78 196 TRP A O 1
ATOM 1480 N N . ALA A 1 197 ? -15.676 1.683 -3.066 1.00 50.25 197 ALA A N 1
ATOM 1481 C CA . ALA A 1 197 ? -15.478 2.815 -2.195 1.00 50.25 197 ALA A CA 1
ATOM 1482 C C . ALA A 1 197 ? -13.984 3.087 -2.038 1.00 50.25 197 ALA A C 1
ATOM 1484 O O . ALA A 1 197 ? -13.181 2.153 -2.028 1.00 50.25 197 ALA A O 1
ATOM 1485 N N . ASP A 1 198 ? -13.637 4.363 -1.898 1.00 51.28 198 ASP A N 1
ATOM 1486 C CA . ASP A 1 198 ? -12.339 4.729 -1.351 1.00 51.28 198 ASP A CA 1
ATOM 1487 C C . ASP A 1 198 ? -12.239 4.109 0.048 1.00 51.28 198 ASP A C 1
ATOM 1489 O O . ASP A 1 198 ? -13.223 4.153 0.805 1.00 51.28 198 ASP A O 1
ATOM 1493 N N . ALA A 1 199 ? -11.098 3.512 0.394 1.00 51.94 199 ALA A N 1
ATOM 1494 C CA . ALA A 1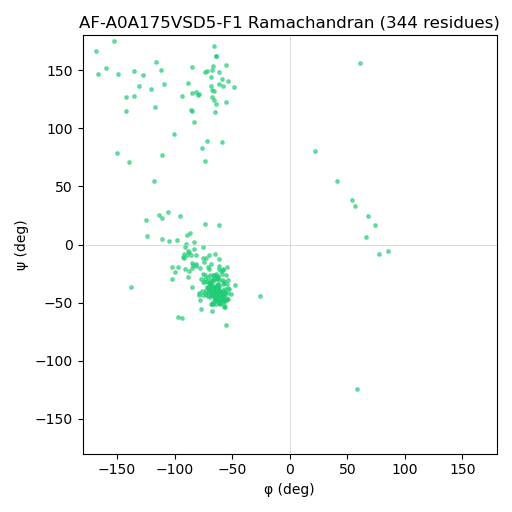 199 ? -10.895 2.962 1.737 1.00 51.94 199 ALA A CA 1
ATOM 1495 C C . ALA A 1 199 ? -11.177 4.042 2.800 1.00 51.94 199 ALA A C 1
ATOM 1497 O O . ALA A 1 199 ? -11.746 3.755 3.855 1.00 51.94 199 ALA A O 1
ATOM 1498 N N . ASP A 1 200 ? -10.919 5.299 2.437 1.00 51.81 200 ASP A N 1
ATOM 1499 C CA . ASP A 1 200 ? -11.237 6.492 3.207 1.00 51.81 200 ASP A CA 1
ATOM 1500 C C . ASP A 1 200 ? -12.745 6.693 3.418 1.00 51.81 200 ASP A C 1
ATOM 1502 O O . ASP A 1 200 ? -13.179 6.968 4.535 1.00 51.81 200 ASP A O 1
ATOM 1506 N N . ILE A 1 201 ? -13.584 6.510 2.391 1.00 53.19 201 ILE A N 1
ATOM 1507 C CA . ILE A 1 201 ? -15.045 6.681 2.507 1.00 53.19 201 ILE A CA 1
ATOM 1508 C C . ILE A 1 201 ? -15.645 5.581 3.384 1.00 53.19 201 ILE A C 1
ATOM 1510 O O . ILE A 1 201 ? -16.490 5.871 4.236 1.00 53.19 201 ILE A O 1
ATOM 1514 N N . VAL A 1 202 ? -15.208 4.328 3.210 1.00 59.34 202 VAL A N 1
ATOM 1515 C CA . VAL A 1 202 ? -15.631 3.229 4.095 1.00 59.34 202 VAL A CA 1
ATOM 1516 C C . VAL A 1 202 ? -15.162 3.511 5.512 1.00 59.34 202 VAL A C 1
ATOM 1518 O O . VAL A 1 202 ? -15.961 3.405 6.440 1.00 59.34 202 VAL A O 1
ATOM 1521 N N . GLY A 1 203 ? -13.915 3.948 5.684 1.00 64.31 203 GLY A N 1
ATOM 1522 C CA . GLY A 1 203 ? -13.364 4.279 6.989 1.00 64.31 203 GLY A CA 1
ATOM 1523 C C . GLY A 1 203 ? -14.137 5.385 7.702 1.00 64.31 203 GLY A C 1
ATOM 1524 O O . GLY A 1 203 ? -14.512 5.217 8.862 1.00 64.31 203 GLY A O 1
ATOM 1525 N N . ILE A 1 204 ? -14.475 6.470 7.002 1.00 69.50 204 ILE A N 1
ATOM 1526 C CA . ILE A 1 204 ? -15.302 7.564 7.531 1.00 69.50 204 ILE A CA 1
ATOM 1527 C C . ILE A 1 204 ? -16.723 7.078 7.838 1.00 69.50 204 ILE A C 1
ATOM 1529 O O . ILE A 1 204 ? -17.288 7.437 8.872 1.00 69.50 204 ILE A O 1
ATOM 1533 N N . GLY A 1 205 ? -17.319 6.249 6.979 1.00 72.12 205 GLY A N 1
ATOM 1534 C CA . GLY A 1 205 ? -18.645 5.665 7.201 1.00 72.12 205 GLY A CA 1
ATOM 1535 C C . GLY A 1 205 ? -18.691 4.779 8.450 1.00 72.12 205 GLY A C 1
ATOM 1536 O O . GLY A 1 205 ? -19.579 4.914 9.291 1.00 72.12 205 GLY A O 1
ATOM 1537 N N . VAL A 1 206 ? -17.689 3.921 8.621 1.00 73.56 206 VAL A N 1
ATOM 1538 C CA . VAL A 1 206 ? -17.558 3.042 9.787 1.00 73.56 206 VAL A CA 1
ATOM 1539 C C . VAL A 1 206 ? -17.275 3.861 11.053 1.00 73.56 206 VAL A C 1
ATOM 1541 O O . VAL A 1 206 ? -17.932 3.655 12.075 1.00 73.56 206 VAL A O 1
ATOM 1544 N N . PHE A 1 207 ? -16.383 4.852 10.983 1.00 75.12 207 PHE A N 1
ATOM 1545 C CA . PHE A 1 207 ? -16.085 5.749 12.102 1.00 75.12 207 PHE A CA 1
ATOM 1546 C C . PHE A 1 207 ? -17.282 6.631 12.497 1.00 75.12 207 PHE A C 1
ATOM 1548 O O . PHE A 1 207 ? -17.564 6.817 13.680 1.00 75.12 207 PHE A O 1
ATOM 1555 N N . SER A 1 208 ? -18.036 7.152 11.529 1.00 80.12 208 SER A N 1
ATOM 1556 C CA . SER A 1 208 ? -19.245 7.940 11.799 1.00 80.12 208 SER A CA 1
ATOM 1557 C C . SER A 1 208 ? -20.362 7.085 12.401 1.00 80.12 208 SER A C 1
ATOM 1559 O O . SER A 1 208 ? -20.995 7.516 13.365 1.00 80.12 208 SER A O 1
ATOM 1561 N N . SER A 1 209 ? -20.555 5.851 11.914 1.00 79.25 209 SER A N 1
ATOM 1562 C CA . SER A 1 209 ? -21.462 4.872 12.532 1.00 79.25 209 SER A CA 1
ATOM 1563 C C . SER A 1 209 ? -21.079 4.610 13.989 1.00 79.25 209 SER A C 1
ATOM 1565 O O . SER A 1 209 ? -21.944 4.615 14.867 1.00 79.25 209 SER A O 1
ATOM 1567 N N . TYR A 1 210 ? -19.778 4.489 14.267 1.00 77.81 210 TYR A N 1
ATOM 1568 C CA . TYR A 1 210 ? -19.263 4.379 15.627 1.00 77.81 210 TYR A CA 1
ATOM 1569 C C . TYR A 1 210 ? -19.692 5.568 16.509 1.00 77.81 210 TYR A C 1
ATOM 1571 O O . TYR A 1 210 ? -20.292 5.366 17.569 1.00 77.81 210 TYR A O 1
ATOM 1579 N N . VAL A 1 211 ? -19.431 6.806 16.072 1.00 81.81 211 VAL A N 1
ATOM 1580 C CA . VAL A 1 211 ? -19.783 8.009 16.847 1.00 81.81 211 VAL A CA 1
ATOM 1581 C C . VAL A 1 211 ? -21.286 8.042 17.135 1.00 81.81 211 VAL A C 1
ATOM 1583 O O . VAL A 1 211 ? -21.695 8.319 18.264 1.00 81.81 211 VAL A O 1
ATOM 1586 N N . MET A 1 212 ? -22.111 7.691 16.148 1.00 85.00 212 MET A N 1
ATOM 1587 C CA . MET A 1 212 ? -23.564 7.644 16.301 1.00 85.00 212 MET A CA 1
ATOM 1588 C C . MET A 1 212 ? -24.010 6.600 17.331 1.00 85.00 212 MET A C 1
ATOM 1590 O O . MET A 1 212 ? -24.845 6.911 18.179 1.00 85.00 212 MET A O 1
ATOM 1594 N N . GLN A 1 213 ? -23.439 5.391 17.318 1.00 83.00 213 GLN A N 1
ATOM 1595 C CA . GLN A 1 213 ? -23.774 4.341 18.289 1.00 83.00 213 GLN A CA 1
ATOM 1596 C C . GLN A 1 213 ? -23.441 4.766 19.728 1.00 83.00 213 GLN A C 1
ATOM 1598 O O . GLN A 1 213 ? -24.268 4.591 20.625 1.00 83.00 213 GLN A O 1
ATOM 1603 N N . CYS A 1 214 ? -22.281 5.390 19.952 1.00 84.06 214 CYS A N 1
ATOM 1604 C CA . CYS A 1 214 ? -21.908 5.931 21.263 1.00 84.06 214 CYS A CA 1
ATOM 1605 C C . CYS A 1 214 ? -22.870 7.015 21.745 1.00 84.06 214 CYS A C 1
ATOM 1607 O O . CYS A 1 214 ? -23.336 6.975 22.885 1.00 84.06 214 CYS A O 1
ATOM 1609 N N . VAL A 1 215 ? -23.191 7.974 20.875 1.00 87.31 215 VAL A N 1
ATOM 1610 C CA . VAL A 1 215 ? -24.115 9.065 21.203 1.00 87.31 215 VAL A CA 1
ATOM 1611 C C . VAL A 1 215 ? -25.498 8.513 21.555 1.00 87.31 215 VAL A C 1
ATOM 1613 O O . VAL A 1 215 ? -26.083 8.936 22.551 1.00 87.31 215 VAL A O 1
ATOM 1616 N N . LEU A 1 216 ? -26.000 7.529 20.804 1.00 86.69 216 LEU A N 1
ATOM 1617 C CA . LEU A 1 216 ? -27.291 6.894 21.079 1.00 86.69 216 LEU A CA 1
ATOM 1618 C C . LEU A 1 216 ? -27.315 6.187 22.439 1.00 86.69 216 LEU A C 1
ATOM 1620 O O . LEU A 1 216 ? -28.266 6.376 23.196 1.00 86.69 216 LEU A O 1
ATOM 1624 N N . VAL A 1 217 ? -26.267 5.437 22.793 1.00 86.06 217 VAL A N 1
ATOM 1625 C CA . VAL A 1 217 ? -26.172 4.788 24.112 1.00 86.06 217 VAL A CA 1
ATOM 1626 C C . VAL A 1 217 ? -26.134 5.814 25.243 1.00 86.06 217 VAL A C 1
ATOM 1628 O O . VAL A 1 217 ? -26.819 5.634 26.250 1.00 86.06 217 VAL A O 1
ATOM 1631 N N . VAL A 1 218 ? -25.399 6.918 25.080 1.00 88.12 218 VAL A N 1
ATOM 1632 C CA . VAL A 1 218 ? -25.358 8.001 26.077 1.00 88.12 218 VAL A CA 1
ATOM 1633 C C . VAL A 1 218 ? -26.731 8.657 26.240 1.00 88.12 218 VAL A C 1
ATOM 1635 O O . VAL A 1 218 ? -27.160 8.891 27.370 1.00 88.12 218 VAL A O 1
ATOM 1638 N N . ILE A 1 219 ? -27.448 8.914 25.141 1.00 89.81 219 ILE A N 1
ATOM 1639 C CA . ILE A 1 219 ? -28.814 9.462 25.174 1.00 89.81 219 ILE A CA 1
ATOM 1640 C C . ILE A 1 219 ? -29.765 8.497 25.890 1.00 89.81 219 ILE A C 1
ATOM 1642 O O . ILE A 1 219 ? -30.552 8.929 26.735 1.00 89.81 219 ILE A O 1
ATOM 1646 N N . LEU A 1 220 ? -29.680 7.196 25.597 1.00 87.06 220 LEU A N 1
ATOM 1647 C CA . LEU A 1 220 ? -30.502 6.176 26.250 1.00 87.06 220 LEU A CA 1
ATOM 1648 C C . LEU A 1 220 ? -30.221 6.068 27.739 1.00 87.06 220 LEU A C 1
ATOM 1650 O O . LEU A 1 220 ? -31.149 6.076 28.548 1.00 87.06 220 LEU A O 1
ATOM 1654 N N . TRP A 1 221 ? -28.945 6.026 28.107 1.00 88.56 221 TRP A N 1
ATOM 1655 C CA . TRP A 1 221 ? -28.522 6.015 29.497 1.00 88.56 221 TRP A CA 1
ATOM 1656 C C . TRP A 1 221 ? -29.022 7.251 30.248 1.00 88.56 221 TRP A C 1
ATOM 1658 O O . TRP A 1 221 ? -29.610 7.117 31.321 1.00 88.56 221 TRP A O 1
ATOM 1668 N N . ALA A 1 222 ? -28.862 8.445 29.669 1.00 89.62 222 ALA A N 1
ATOM 1669 C CA . ALA A 1 222 ? -29.342 9.688 30.261 1.00 89.62 222 ALA A CA 1
ATOM 1670 C C . ALA A 1 222 ? -30.872 9.694 30.407 1.00 89.62 222 ALA A C 1
ATOM 1672 O O . ALA A 1 222 ? -31.384 10.066 31.463 1.00 89.62 222 ALA A O 1
ATOM 1673 N N . GLY A 1 223 ? -31.610 9.232 29.392 1.00 86.81 223 GLY A N 1
ATOM 1674 C CA . GLY A 1 223 ? -33.068 9.104 29.446 1.00 86.81 223 GLY A CA 1
ATOM 1675 C C . GLY A 1 223 ? -33.535 8.164 30.561 1.00 86.81 223 GLY A C 1
ATOM 1676 O O . GLY A 1 223 ? -34.408 8.527 31.353 1.00 86.81 223 GLY A O 1
ATOM 1677 N N . LEU A 1 224 ? -32.898 6.998 30.691 1.00 85.12 224 LEU A N 1
ATOM 1678 C CA . LEU A 1 224 ? -33.176 6.026 31.752 1.00 85.12 224 LEU A CA 1
ATOM 1679 C C . LEU A 1 224 ? -32.783 6.549 33.147 1.00 85.12 224 LEU A C 1
ATOM 1681 O O . LEU A 1 224 ? -33.516 6.337 34.116 1.00 85.12 224 LEU A O 1
ATOM 1685 N N . ALA A 1 225 ? -31.670 7.278 33.263 1.00 85.88 225 ALA A N 1
ATOM 1686 C CA . ALA A 1 225 ? -31.231 7.909 34.508 1.00 85.88 225 ALA A CA 1
ATOM 1687 C C . ALA A 1 225 ? -32.186 9.029 34.957 1.00 85.88 225 ALA A C 1
ATOM 1689 O O . ALA A 1 225 ? -32.556 9.106 36.128 1.00 85.88 225 ALA A O 1
ATOM 1690 N N . VAL A 1 226 ? -32.653 9.870 34.029 1.00 86.81 226 VAL A N 1
ATOM 1691 C CA . VAL A 1 226 ? -33.661 10.902 34.316 1.00 86.81 226 VAL A CA 1
ATOM 1692 C C . VAL A 1 226 ? -34.988 10.259 34.714 1.00 86.81 226 VAL A C 1
ATOM 1694 O O . VAL A 1 226 ? -35.623 10.707 35.669 1.00 86.81 226 VAL A O 1
ATOM 1697 N N . PHE A 1 227 ? -35.403 9.191 34.029 1.00 81.62 227 PHE A N 1
ATOM 1698 C CA . PHE A 1 227 ? -36.630 8.469 34.360 1.00 81.62 227 PHE A CA 1
ATOM 1699 C C . PHE A 1 227 ? -36.573 7.853 35.765 1.00 81.62 227 PHE A C 1
ATOM 1701 O O . PHE A 1 227 ? -37.492 8.059 36.564 1.00 81.62 227 PHE A O 1
ATOM 1708 N N . SER A 1 228 ? -35.482 7.156 36.101 1.00 80.50 228 SER A N 1
ATOM 1709 C CA . SER A 1 228 ? -35.295 6.546 37.423 1.00 80.50 228 SER A CA 1
ATOM 1710 C C . SER A 1 228 ? -35.218 7.598 38.534 1.00 80.50 228 SER A C 1
ATOM 1712 O O . SER A 1 228 ? -35.866 7.445 39.571 1.00 80.50 228 SER A O 1
ATOM 1714 N N . PHE A 1 229 ? -34.540 8.721 38.289 1.00 84.62 229 PHE A N 1
ATOM 1715 C CA . PHE A 1 229 ? -34.474 9.847 39.219 1.00 84.62 229 PHE A CA 1
ATOM 1716 C C . PHE A 1 229 ? -35.839 10.513 39.449 1.00 84.62 229 PHE A C 1
ATOM 1718 O O . PHE A 1 229 ? -36.230 10.775 40.590 1.00 84.62 229 PHE A O 1
ATOM 1725 N N . CYS A 1 230 ? -36.609 10.750 38.383 1.00 82.69 230 CYS A N 1
ATOM 1726 C CA . CYS A 1 230 ? -37.969 11.283 38.472 1.00 82.69 230 CYS A CA 1
ATOM 1727 C C . CYS A 1 230 ? -38.910 10.335 39.227 1.00 82.69 230 CYS A C 1
ATOM 1729 O O . CYS A 1 230 ? -39.729 10.796 40.026 1.00 82.69 230 CYS A O 1
ATOM 1731 N N . ARG A 1 231 ? -38.782 9.019 39.011 1.00 73.88 231 ARG A N 1
ATOM 1732 C CA . ARG A 1 231 ? -39.554 7.996 39.729 1.00 73.88 231 ARG A CA 1
ATOM 1733 C C . ARG A 1 231 ? -39.185 7.948 41.213 1.00 73.88 231 ARG A C 1
ATOM 1735 O O . ARG A 1 231 ? -40.085 7.904 42.045 1.00 73.88 231 ARG A O 1
ATOM 1742 N N . ALA A 1 232 ? -37.897 8.036 41.552 1.00 78.94 232 ALA A N 1
ATOM 1743 C CA . ALA A 1 232 ? -37.433 8.090 42.939 1.00 78.94 232 ALA A CA 1
ATOM 1744 C C . ALA A 1 232 ? -37.948 9.338 43.678 1.00 78.94 232 ALA A C 1
ATOM 1746 O O . ALA A 1 232 ? -38.373 9.245 44.827 1.00 78.94 232 ALA A O 1
ATOM 1747 N N . ARG A 1 233 ? -37.974 10.502 43.009 1.00 79.94 233 ARG A N 1
ATOM 1748 C CA . ARG A 1 233 ? -38.477 11.755 43.599 1.00 79.94 233 ARG A CA 1
ATOM 1749 C C . ARG A 1 233 ? -39.988 11.808 43.779 1.00 79.94 233 ARG A C 1
ATOM 1751 O O . ARG A 1 233 ? -40.448 12.494 44.686 1.00 79.94 233 ARG A O 1
ATOM 1758 N N . ARG A 1 234 ? -40.769 11.152 42.917 1.00 67.56 234 ARG A N 1
ATOM 1759 C CA . ARG A 1 234 ? -42.237 11.242 42.982 1.00 67.56 234 ARG A CA 1
ATOM 1760 C C . ARG A 1 234 ? -42.850 10.481 44.154 1.00 67.56 234 ARG A C 1
ATOM 1762 O O . ARG A 1 234 ? -44.022 10.714 44.429 1.00 67.56 234 ARG A O 1
ATOM 1769 N N . GLY A 1 235 ? -42.080 9.638 44.852 1.00 55.66 235 GLY A N 1
ATOM 1770 C CA . GLY A 1 235 ? -42.629 8.718 45.845 1.00 55.66 235 GLY A CA 1
ATOM 1771 C C . GLY A 1 235 ? -43.609 7.747 45.181 1.00 55.66 235 GLY A C 1
ATOM 1772 O O . GLY A 1 235 ? -44.141 7.999 44.100 1.00 55.66 235 GLY A O 1
ATOM 1773 N N . TRP A 1 236 ? -43.842 6.585 45.771 1.00 51.38 236 TRP A N 1
ATOM 1774 C CA . TRP A 1 236 ? -44.924 5.744 45.269 1.00 51.38 236 TRP A CA 1
ATOM 1775 C C . TRP A 1 236 ? -46.251 6.474 45.519 1.00 51.38 236 TRP A C 1
ATOM 1777 O O . TRP A 1 236 ? -46.511 6.843 46.663 1.00 51.38 236 TRP A O 1
ATOM 1787 N N . PRO A 1 237 ? -47.097 6.7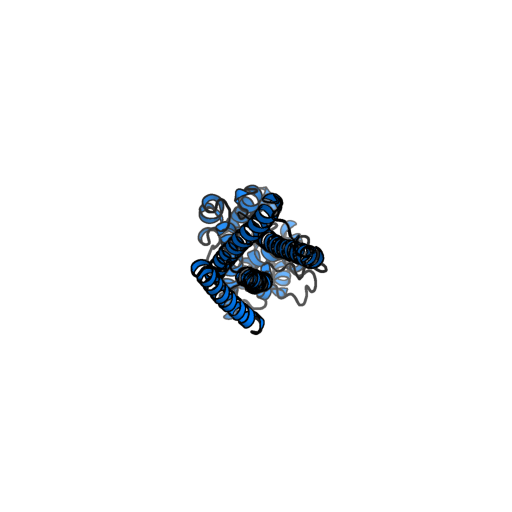25 44.503 1.00 49.78 237 PRO A N 1
ATOM 1788 C CA . PRO A 1 237 ? -48.463 7.113 44.793 1.00 49.78 237 PRO A CA 1
ATOM 1789 C C . PRO A 1 237 ? -49.130 5.922 45.490 1.00 49.78 237 PRO A C 1
ATOM 1791 O O . PRO A 1 237 ? -49.226 4.845 44.906 1.00 49.78 237 PRO A O 1
ATOM 1794 N N . ASP A 1 238 ? -49.627 6.122 46.713 1.00 53.34 238 ASP A N 1
ATOM 1795 C CA . ASP A 1 238 ? -50.376 5.138 47.525 1.00 53.34 238 ASP A CA 1
ATOM 1796 C C . ASP A 1 238 ? -51.701 4.663 46.880 1.00 53.34 238 ASP A C 1
ATOM 1798 O O . ASP A 1 238 ? -52.588 4.117 47.538 1.00 53.34 238 ASP A O 1
ATOM 1802 N N . ARG A 1 239 ? -51.896 4.880 45.576 1.00 48.72 239 ARG A N 1
ATOM 1803 C CA . ARG A 1 239 ? -53.088 4.468 44.840 1.00 48.72 239 ARG A CA 1
ATOM 1804 C C . ARG A 1 239 ? -52.697 3.838 43.505 1.00 48.72 239 ARG A C 1
ATOM 1806 O O . ARG A 1 239 ? -52.022 4.495 42.711 1.00 48.72 239 ARG A O 1
ATOM 1813 N N . PRO A 1 240 ? -53.188 2.623 43.191 1.00 44.19 240 PRO A N 1
ATOM 1814 C CA . PRO A 1 240 ? -53.050 2.027 41.870 1.00 44.19 240 PRO A CA 1
ATOM 1815 C C . PRO A 1 240 ? -54.001 2.750 40.903 1.00 44.19 240 PRO A C 1
ATOM 1817 O O . PRO A 1 240 ? -55.054 2.243 40.528 1.00 44.19 240 PRO A O 1
ATOM 1820 N N . SER A 1 241 ? -53.688 3.992 40.535 1.00 43.84 241 SER A N 1
ATOM 1821 C CA . SER A 1 241 ? -54.474 4.754 39.568 1.00 43.84 241 SER A CA 1
ATOM 1822 C C . SER A 1 241 ? -53.797 4.714 38.200 1.00 43.84 241 SER A C 1
ATOM 1824 O O . SER A 1 241 ? -52.925 5.525 37.910 1.00 43.84 241 SER A O 1
ATOM 1826 N N . LYS A 1 242 ? -54.235 3.774 37.355 1.00 45.28 242 LYS A N 1
ATOM 1827 C CA . LYS A 1 242 ? -54.285 3.895 35.883 1.00 45.28 242 LYS A CA 1
ATOM 1828 C C . LYS A 1 242 ? -53.081 4.564 35.184 1.00 45.28 242 LYS A C 1
ATOM 1830 O O . LYS A 1 242 ? -53.289 5.474 34.385 1.00 45.28 242 LYS A O 1
ATOM 1835 N N . ALA A 1 243 ? -51.851 4.099 35.383 1.00 47.16 243 ALA A N 1
ATOM 1836 C CA . ALA A 1 243 ? -50.731 4.543 34.541 1.00 47.16 243 ALA A CA 1
ATOM 1837 C C . ALA A 1 243 ? -50.073 3.400 33.741 1.00 47.16 243 ALA A C 1
ATOM 1839 O O . ALA A 1 243 ? -48.856 3.258 33.809 1.00 47.16 243 ALA A O 1
ATOM 1840 N N . PRO A 1 244 ? -50.825 2.611 32.939 1.00 53.16 244 PRO A N 1
ATOM 1841 C CA . PRO A 1 244 ? -50.208 1.632 32.037 1.00 53.16 244 PRO A CA 1
ATOM 1842 C C . PRO A 1 244 ? -49.254 2.292 31.024 1.00 53.16 244 PRO A C 1
ATOM 1844 O O . PRO A 1 244 ? -48.335 1.650 30.534 1.00 53.16 244 PRO A O 1
ATOM 1847 N N . SER A 1 245 ? -49.417 3.588 30.729 1.00 58.81 245 SER A N 1
ATOM 1848 C CA . SER A 1 245 ? -48.562 4.293 29.769 1.00 58.81 245 SER A CA 1
ATOM 1849 C C . SER A 1 245 ? -47.116 4.473 30.239 1.00 58.81 245 SER A C 1
ATOM 1851 O O . SER A 1 245 ? -46.208 4.428 29.417 1.00 58.81 245 SER A O 1
ATOM 1853 N N . VAL A 1 246 ? -46.882 4.674 31.540 1.00 60.12 246 VAL A N 1
ATOM 1854 C CA . VAL A 1 246 ? -45.539 4.973 32.068 1.00 60.12 246 VAL A CA 1
ATOM 1855 C C . VAL A 1 246 ? -44.657 3.727 32.051 1.00 60.12 246 VAL A C 1
ATOM 1857 O O . VAL A 1 246 ? -43.500 3.811 31.640 1.00 60.12 246 VAL A O 1
ATOM 1860 N N . ASP A 1 247 ? -45.215 2.579 32.432 1.00 67.62 247 ASP A N 1
ATOM 1861 C CA . ASP A 1 247 ? -44.499 1.304 32.378 1.00 67.62 247 ASP A CA 1
ATOM 1862 C C . ASP A 1 247 ? -44.269 0.865 30.923 1.00 67.62 247 ASP A C 1
ATOM 1864 O O . ASP A 1 247 ? -43.165 0.440 30.595 1.00 67.62 247 ASP A O 1
ATOM 1868 N N . ASN A 1 248 ? -45.233 1.096 30.017 1.00 75.31 248 ASN A N 1
ATOM 1869 C CA . ASN A 1 248 ? -45.048 0.829 28.585 1.00 75.31 248 ASN A CA 1
ATOM 1870 C C . ASN A 1 248 ? -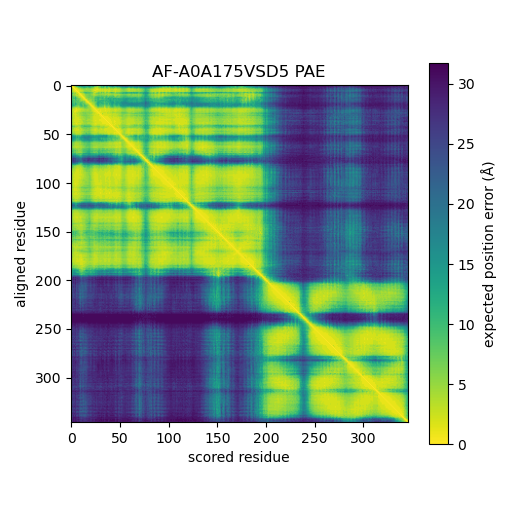43.863 1.609 27.996 1.00 75.31 248 ASN A C 1
ATOM 1872 O O . ASN A 1 248 ? -43.061 1.036 27.263 1.00 75.31 248 ASN A O 1
ATOM 1876 N N . HIS A 1 249 ? -43.725 2.901 28.324 1.00 77.31 249 HIS A N 1
ATOM 1877 C CA . HIS A 1 249 ? -42.581 3.688 27.861 1.00 77.31 249 HIS A CA 1
ATOM 1878 C C . HIS A 1 249 ? -41.266 3.144 28.417 1.00 77.31 249 HIS A C 1
ATOM 1880 O O . HIS A 1 249 ? -40.318 2.997 27.656 1.00 77.31 249 HIS A O 1
ATOM 1886 N N . PHE A 1 250 ? -41.197 2.807 29.705 1.00 79.75 250 PHE A N 1
ATOM 1887 C CA . PHE A 1 250 ? -39.977 2.244 30.282 1.00 79.75 250 PHE A CA 1
ATOM 1888 C C . PHE A 1 250 ? -39.568 0.940 29.586 1.00 79.75 250 PHE A C 1
ATOM 1890 O O . PHE A 1 250 ? -38.421 0.815 29.162 1.00 79.75 250 PHE A O 1
ATOM 1897 N N . THR A 1 251 ? -40.513 0.019 29.380 1.00 82.94 251 THR A N 1
ATOM 1898 C CA . THR A 1 251 ? -40.266 -1.225 28.640 1.00 82.94 251 THR A CA 1
ATOM 1899 C C . THR A 1 251 ? -39.779 -0.946 27.219 1.00 82.94 251 THR A C 1
ATOM 1901 O O . THR A 1 251 ? -38.767 -1.508 26.821 1.00 82.94 251 THR A O 1
ATOM 1904 N N . SER A 1 252 ? -40.385 0.002 26.491 1.00 84.88 252 SER A N 1
ATOM 1905 C CA . SER A 1 252 ? -39.923 0.366 25.141 1.00 84.88 252 SER A CA 1
ATOM 1906 C C . SER A 1 252 ? -38.489 0.907 25.101 1.00 84.88 252 SER A C 1
ATOM 1908 O O . SER A 1 252 ? -37.769 0.647 24.141 1.00 84.88 252 SER A O 1
ATOM 1910 N N . TRP A 1 253 ? -38.050 1.659 26.116 1.00 85.69 253 TRP A N 1
ATOM 1911 C CA . TRP A 1 253 ? -36.662 2.140 26.186 1.00 85.69 253 TRP A CA 1
ATOM 1912 C C . TRP A 1 253 ? -35.674 1.006 26.456 1.00 85.69 253 TRP A C 1
ATOM 1914 O O . TRP A 1 253 ? -34.574 1.008 25.908 1.00 85.69 253 TRP A O 1
ATOM 1924 N N . ILE A 1 254 ? -36.066 0.038 27.283 1.00 86.94 254 ILE A N 1
ATOM 1925 C CA . ILE A 1 254 ? -35.257 -1.148 27.562 1.00 86.94 254 ILE A CA 1
ATOM 1926 C C . ILE A 1 254 ? -35.188 -2.072 26.337 1.00 86.94 254 ILE A C 1
ATOM 1928 O O . ILE A 1 254 ? -34.104 -2.544 26.001 1.00 86.94 254 ILE A O 1
ATOM 1932 N N . ASP A 1 255 ? -36.295 -2.258 25.616 1.00 88.06 255 ASP A N 1
ATOM 1933 C CA . ASP A 1 255 ? -36.315 -3.005 24.353 1.00 88.06 255 ASP A CA 1
ATOM 1934 C C . ASP A 1 255 ? -35.410 -2.340 23.305 1.00 88.06 255 ASP A C 1
ATOM 1936 O O . ASP A 1 255 ? -34.618 -3.006 22.641 1.00 88.06 255 ASP A O 1
ATOM 1940 N N . LEU A 1 256 ? -35.457 -1.007 23.204 1.00 89.19 256 LEU A N 1
ATOM 1941 C CA . LEU A 1 256 ? -34.577 -0.245 22.318 1.00 89.19 256 LEU A CA 1
ATOM 1942 C C . LEU A 1 256 ? -33.097 -0.397 22.702 1.00 89.19 256 LEU A C 1
ATOM 1944 O O . LEU A 1 256 ? -32.252 -0.549 21.821 1.00 89.19 256 LEU A O 1
ATOM 1948 N N . LEU A 1 257 ? -32.780 -0.391 24.001 1.00 90.75 257 LEU A N 1
ATOM 1949 C CA . LEU A 1 257 ? -31.426 -0.639 24.502 1.00 90.75 257 LEU A CA 1
ATOM 1950 C C . LEU A 1 257 ? -30.935 -2.043 24.116 1.00 90.75 257 LEU A C 1
ATOM 1952 O O . LEU A 1 257 ? -29.789 -2.198 23.697 1.00 90.75 257 LEU A O 1
ATOM 1956 N N . LEU A 1 258 ? -31.802 -3.054 24.219 1.00 91.06 258 LEU A N 1
ATOM 1957 C CA . LEU A 1 258 ? -31.493 -4.430 23.836 1.00 91.06 258 LEU A CA 1
ATOM 1958 C C . LEU A 1 258 ? -31.235 -4.564 22.328 1.00 91.06 258 LEU A C 1
ATOM 1960 O O . LEU A 1 258 ? -30.274 -5.223 21.930 1.00 91.06 258 LEU A O 1
ATOM 1964 N N . GLU A 1 259 ? -32.062 -3.945 21.485 1.00 90.88 259 GLU A N 1
ATOM 1965 C CA . GLU A 1 259 ? -31.866 -3.968 20.029 1.00 90.88 259 GLU A CA 1
ATOM 1966 C C . GLU A 1 259 ? -30.608 -3.202 19.601 1.00 90.88 259 GLU A C 1
ATOM 1968 O O . GLU A 1 259 ? -29.870 -3.666 18.730 1.00 90.88 259 GLU A O 1
ATOM 1973 N N . LEU A 1 260 ? -30.291 -2.083 20.260 1.00 89.44 260 LEU A N 1
ATOM 1974 C CA . LEU A 1 260 ? -29.031 -1.373 20.031 1.00 89.44 260 LEU A CA 1
ATOM 1975 C C . LEU A 1 260 ? -27.818 -2.196 20.453 1.00 89.44 260 LEU A C 1
ATOM 1977 O O . LEU A 1 260 ? -26.845 -2.237 19.708 1.00 89.44 260 LEU A O 1
ATOM 1981 N N . HIS A 1 261 ? -27.885 -2.902 21.584 1.00 91.62 261 HIS A N 1
ATOM 1982 C CA . HIS A 1 261 ? -26.818 -3.811 22.009 1.00 91.62 261 HIS A CA 1
ATOM 1983 C C . HIS A 1 261 ? -26.563 -4.909 20.971 1.00 91.62 261 HIS A C 1
ATOM 1985 O O . HIS A 1 261 ? -25.422 -5.165 20.593 1.00 91.62 261 HIS A O 1
ATOM 1991 N N . LYS A 1 262 ? -27.629 -5.534 20.452 1.00 91.19 262 LYS A N 1
ATOM 1992 C CA . LYS A 1 262 ? -27.512 -6.529 19.374 1.00 91.19 262 LYS A CA 1
ATOM 1993 C C . LYS A 1 262 ? -26.862 -5.923 18.134 1.00 91.19 262 LYS A C 1
ATOM 1995 O O . LYS A 1 262 ? -25.952 -6.528 17.575 1.00 91.19 262 LYS A O 1
ATOM 2000 N N . ALA A 1 263 ? -27.311 -4.739 17.716 1.00 89.38 263 ALA A N 1
ATOM 2001 C CA . ALA A 1 263 ? -26.754 -4.047 16.559 1.00 89.38 263 ALA A CA 1
ATOM 2002 C C . ALA A 1 263 ? -25.257 -3.754 16.740 1.00 89.38 263 ALA A C 1
ATOM 2004 O O . ALA A 1 263 ? -24.485 -4.003 15.818 1.00 89.38 263 ALA A O 1
ATOM 2005 N N . GLN A 1 264 ? -24.844 -3.304 17.929 1.00 89.44 264 GLN A N 1
ATOM 2006 C CA . GLN A 1 264 ? -23.439 -3.071 18.266 1.00 89.44 264 GLN A CA 1
ATOM 2007 C C . GLN A 1 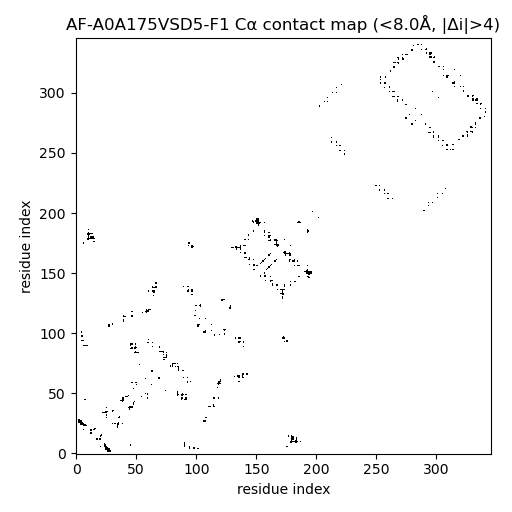264 ? -22.612 -4.352 18.157 1.00 89.44 264 GLN A C 1
ATOM 2009 O O . GLN A 1 264 ? -21.609 -4.351 17.452 1.00 89.44 264 GLN A O 1
ATOM 2014 N N . CYS A 1 265 ? -23.055 -5.455 18.768 1.00 90.81 265 CYS A N 1
ATOM 2015 C CA . CYS A 1 265 ? -22.307 -6.711 18.717 1.00 90.81 265 CYS A CA 1
ATOM 2016 C C . CYS A 1 265 ? -22.241 -7.321 17.312 1.00 90.81 265 CYS A C 1
ATOM 2018 O O . CYS A 1 265 ? -21.209 -7.858 16.923 1.00 90.81 265 CYS A O 1
ATOM 2020 N N . TYR A 1 266 ? -23.325 -7.266 16.529 1.00 90.19 266 TYR A N 1
ATOM 2021 C CA . TYR A 1 266 ? -23.296 -7.777 15.155 1.00 90.19 266 TYR A CA 1
ATOM 2022 C C . TYR A 1 266 ? -22.413 -6.918 14.250 1.00 90.19 266 TYR A C 1
ATOM 2024 O O . TYR A 1 266 ? -21.687 -7.458 13.413 1.00 90.19 266 TYR A O 1
ATOM 2032 N N . PHE A 1 267 ? -22.456 -5.597 14.420 1.00 87.12 267 PHE A N 1
ATOM 2033 C CA . PHE A 1 267 ? -21.615 -4.670 13.673 1.00 87.12 267 PHE A CA 1
ATOM 2034 C C . PHE A 1 267 ? -20.135 -4.834 14.044 1.00 87.12 267 PHE A C 1
ATOM 2036 O O . PHE A 1 267 ? -19.315 -5.059 13.155 1.00 87.12 267 PHE A O 1
ATOM 2043 N N . GLY A 1 268 ? -19.813 -4.802 15.341 1.00 87.31 268 GLY A N 1
ATOM 2044 C CA . GLY A 1 268 ? -18.467 -5.008 15.881 1.00 87.31 268 GLY A CA 1
ATOM 2045 C C . GLY A 1 268 ? -17.888 -6.354 15.458 1.00 87.31 268 GLY A C 1
ATOM 2046 O O . GLY A 1 268 ? -16.859 -6.397 14.786 1.00 87.31 268 GLY A O 1
ATOM 2047 N N . GLY A 1 269 ? -18.609 -7.446 15.713 1.00 87.50 269 GLY A N 1
ATOM 2048 C CA . GLY A 1 269 ? -18.150 -8.794 15.389 1.00 87.50 269 GLY A CA 1
ATOM 2049 C C . GLY A 1 269 ? -17.891 -8.994 13.896 1.00 87.50 269 GLY A C 1
ATOM 2050 O O . GLY A 1 269 ? -16.868 -9.565 13.519 1.00 87.50 269 GLY A O 1
ATOM 2051 N N . THR A 1 270 ? -18.767 -8.474 13.029 1.00 87.38 270 THR A N 1
ATOM 2052 C CA . THR A 1 270 ? -18.575 -8.550 11.570 1.00 87.38 270 THR A CA 1
ATOM 2053 C C . THR A 1 270 ? -17.345 -7.762 11.126 1.00 87.38 270 THR A C 1
ATOM 2055 O O . THR A 1 270 ? -16.575 -8.251 10.299 1.00 87.38 270 THR A O 1
ATOM 2058 N N . LEU A 1 271 ? -17.123 -6.570 11.690 1.00 83.94 271 LEU A N 1
ATOM 2059 C CA . LEU A 1 271 ? -15.930 -5.776 11.403 1.00 83.94 271 LEU A CA 1
ATOM 2060 C C . LEU A 1 271 ? -14.655 -6.475 11.872 1.00 83.94 271 LEU A C 1
ATOM 2062 O O . LEU A 1 271 ? -13.693 -6.519 11.115 1.00 83.94 271 LEU A O 1
ATOM 2066 N N . MET A 1 272 ? -14.641 -7.068 13.067 1.00 87.31 272 MET A N 1
ATOM 2067 C CA . MET A 1 272 ? -13.467 -7.798 13.557 1.00 87.31 272 MET A CA 1
ATOM 2068 C C . MET A 1 272 ? -13.147 -9.010 12.678 1.00 87.31 272 MET A C 1
ATOM 2070 O O . MET A 1 272 ? -11.986 -9.241 12.352 1.00 87.31 272 MET A O 1
ATOM 2074 N N . ILE A 1 273 ? -14.165 -9.749 12.227 1.00 86.75 273 ILE A N 1
ATOM 2075 C CA . ILE A 1 273 ? -13.982 -10.849 11.270 1.00 86.75 273 ILE A CA 1
ATOM 2076 C C . ILE A 1 273 ? -13.419 -10.324 9.946 1.00 86.75 273 ILE A C 1
ATOM 2078 O O . ILE A 1 273 ? -12.500 -10.930 9.401 1.00 86.75 273 ILE A O 1
ATOM 2082 N N . ALA A 1 274 ? -13.929 -9.198 9.442 1.00 81.38 274 ALA A N 1
ATOM 2083 C CA . ALA A 1 274 ? -13.423 -8.584 8.219 1.00 81.38 274 ALA A CA 1
ATOM 2084 C C . ALA A 1 274 ? -11.955 -8.148 8.359 1.00 81.38 274 ALA A C 1
ATOM 2086 O O . ALA A 1 274 ? -11.168 -8.413 7.457 1.00 81.38 274 ALA A O 1
ATOM 2087 N N . VAL A 1 275 ? -11.578 -7.557 9.498 1.00 79.06 275 VAL A N 1
ATOM 2088 C CA . VAL A 1 275 ? -10.199 -7.130 9.789 1.00 79.06 275 VAL A CA 1
ATOM 2089 C C . VAL A 1 275 ? -9.247 -8.321 9.928 1.00 79.06 275 VAL A C 1
ATOM 2091 O O . VAL A 1 275 ? -8.108 -8.228 9.494 1.00 79.06 275 VAL A O 1
ATOM 2094 N N . ILE A 1 276 ? -9.694 -9.449 10.487 1.00 82.19 276 ILE A N 1
ATOM 2095 C CA . ILE A 1 276 ? -8.895 -10.688 10.544 1.00 82.19 276 ILE A CA 1
ATOM 2096 C C . ILE A 1 276 ? -8.773 -11.333 9.155 1.00 82.19 276 ILE A C 1
ATOM 2098 O O . ILE A 1 276 ? -7.746 -11.927 8.834 1.00 82.19 276 ILE A O 1
ATOM 2102 N N . ALA A 1 277 ? -9.832 -11.258 8.345 1.00 82.31 277 ALA A N 1
ATOM 2103 C CA . ALA A 1 277 ? -9.853 -11.814 6.996 1.00 82.31 277 ALA A CA 1
ATOM 2104 C C . ALA A 1 277 ? -9.020 -10.982 6.009 1.00 82.31 277 ALA A C 1
ATOM 2106 O O . ALA A 1 277 ? -8.427 -11.543 5.086 1.00 82.31 277 ALA A O 1
ATOM 2107 N N . SER A 1 278 ? -8.946 -9.661 6.200 1.00 69.06 278 SER A N 1
ATOM 2108 C CA . SER A 1 278 ? -7.873 -8.860 5.621 1.00 69.06 278 SER A CA 1
ATOM 2109 C C . SER A 1 278 ? -6.574 -9.256 6.306 1.00 69.06 278 SER A C 1
ATOM 2111 O O . SER A 1 278 ? -6.554 -9.383 7.520 1.00 69.06 278 SER A O 1
ATOM 2113 N N . ASN A 1 279 ? -5.507 -9.499 5.554 1.00 66.56 279 ASN A N 1
ATOM 2114 C CA . ASN A 1 279 ? -4.229 -9.954 6.096 1.00 66.56 279 ASN A CA 1
ATOM 2115 C C . ASN A 1 279 ? -3.669 -8.948 7.122 1.00 66.56 279 ASN A C 1
ATOM 2117 O O . ASN A 1 279 ? -2.935 -8.038 6.752 1.00 66.56 279 ASN A O 1
ATOM 2121 N N . ILE A 1 280 ? -4.049 -9.100 8.398 1.00 65.81 280 ILE A N 1
ATOM 2122 C CA . ILE A 1 280 ? -3.885 -8.092 9.458 1.00 65.81 280 ILE A CA 1
ATOM 2123 C C . ILE A 1 280 ? -2.420 -7.718 9.723 1.00 65.81 280 ILE A C 1
ATOM 2125 O O . ILE A 1 280 ? -2.140 -6.667 10.287 1.00 65.81 280 ILE A O 1
ATOM 2129 N N . LEU A 1 281 ? -1.507 -8.576 9.271 1.00 63.03 281 LEU A N 1
ATOM 2130 C CA . LEU A 1 281 ? -0.060 -8.451 9.397 1.00 63.03 281 LEU A CA 1
ATOM 2131 C C . LEU A 1 281 ? 0.579 -7.584 8.296 1.00 63.03 281 LEU A C 1
ATOM 2133 O O . LEU A 1 281 ? 1.700 -7.135 8.471 1.00 63.03 281 LEU A O 1
ATOM 2137 N N . ASP A 1 282 ? -0.121 -7.333 7.184 1.00 60.28 282 ASP A N 1
ATOM 2138 C CA . ASP A 1 282 ? 0.343 -6.487 6.067 1.00 60.28 282 ASP A CA 1
ATOM 2139 C C . ASP A 1 282 ? -0.510 -5.209 5.934 1.00 60.28 282 ASP A C 1
ATOM 2141 O O . ASP A 1 282 ? -0.676 -4.649 4.848 1.00 60.28 282 ASP A O 1
ATOM 2145 N N . ILE A 1 283 ? -1.129 -4.763 7.029 1.00 60.72 283 ILE A N 1
ATOM 2146 C CA . ILE A 1 283 ? -2.012 -3.597 7.010 1.00 60.72 283 ILE A CA 1
ATOM 2147 C C . ILE A 1 283 ? -1.195 -2.298 7.038 1.00 60.72 283 ILE A C 1
ATOM 2149 O O . ILE A 1 283 ? -0.381 -2.071 7.932 1.00 60.72 283 ILE A O 1
ATOM 2153 N N . ASP A 1 284 ? -1.484 -1.399 6.091 1.00 59.72 284 ASP A N 1
ATOM 2154 C CA . ASP A 1 284 ? -0.933 -0.043 6.061 1.00 59.72 284 ASP A CA 1
ATOM 2155 C C . ASP A 1 284 ? -1.176 0.696 7.386 1.00 59.72 284 ASP A C 1
ATOM 2157 O O . ASP A 1 284 ? -2.271 0.669 7.952 1.00 59.72 284 ASP A O 1
ATOM 2161 N N . PHE A 1 285 ? -0.182 1.466 7.833 1.00 59.31 285 PHE A N 1
ATOM 2162 C CA . PHE A 1 285 ? -0.238 2.262 9.066 1.00 59.31 285 PHE A CA 1
ATOM 2163 C C . PHE A 1 285 ? -1.526 3.098 9.210 1.00 59.31 285 PHE A C 1
ATOM 2165 O O . PHE A 1 285 ? -2.055 3.245 10.312 1.00 59.31 285 PHE A O 1
ATOM 2172 N N . VAL A 1 286 ? -2.067 3.609 8.097 1.00 60.53 286 VAL A N 1
ATOM 2173 C CA . VAL A 1 286 ? -3.326 4.373 8.054 1.00 60.53 286 VAL A CA 1
ATOM 2174 C C . VAL A 1 286 ? -4.524 3.521 8.481 1.00 60.53 286 VAL A C 1
ATOM 2176 O O . VAL A 1 286 ? -5.338 3.955 9.298 1.00 60.53 286 VAL A O 1
ATOM 2179 N N . ILE A 1 287 ? -4.621 2.292 7.973 1.00 64.12 287 ILE A N 1
ATOM 2180 C CA . ILE A 1 287 ? -5.702 1.366 8.314 1.00 64.12 287 ILE A CA 1
ATOM 2181 C C . ILE A 1 287 ? -5.533 0.891 9.762 1.00 64.12 287 ILE A C 1
ATOM 2183 O O . ILE A 1 287 ? -6.524 0.822 10.485 1.00 64.12 287 ILE A O 1
ATOM 2187 N N . THR A 1 288 ? -4.303 0.660 10.232 1.00 67.44 288 THR A N 1
ATOM 2188 C CA . THR A 1 288 ? -4.029 0.343 11.646 1.00 67.44 288 THR A CA 1
ATOM 2189 C C . THR A 1 288 ? -4.519 1.458 12.574 1.00 67.44 288 THR A C 1
ATOM 2191 O O . THR A 1 288 ? -5.227 1.193 13.551 1.00 67.44 288 THR A O 1
ATOM 2194 N N . PHE A 1 289 ? -4.238 2.721 12.234 1.00 68.69 289 PHE A N 1
ATOM 2195 C CA . PHE A 1 289 ? -4.724 3.887 12.980 1.00 68.69 289 PHE A CA 1
ATOM 2196 C C . PHE A 1 289 ? -6.249 4.012 12.995 1.00 68.69 289 PHE A C 1
ATOM 2198 O O . PHE A 1 289 ? -6.817 4.462 13.990 1.00 68.69 289 PHE A O 1
ATOM 2205 N N . LEU A 1 290 ? -6.917 3.607 11.917 1.00 70.81 290 LEU A N 1
ATOM 2206 C CA . LEU A 1 290 ? -8.373 3.596 11.830 1.00 70.81 290 LEU A CA 1
ATOM 2207 C C . LEU A 1 290 ? -8.988 2.421 12.612 1.00 70.81 290 LEU A C 1
ATOM 2209 O O . LEU A 1 290 ? -10.012 2.584 13.277 1.00 70.81 290 LEU A O 1
ATOM 2213 N N . ALA A 1 291 ? -8.367 1.244 12.555 1.00 75.94 291 ALA A N 1
ATOM 2214 C CA . ALA A 1 291 ? -8.900 0.004 13.106 1.00 75.94 291 ALA A CA 1
ATOM 2215 C C . ALA A 1 291 ? -8.767 -0.091 14.635 1.00 75.94 291 ALA A C 1
ATOM 2217 O O . ALA A 1 291 ? -9.631 -0.678 15.286 1.00 75.94 291 ALA A O 1
ATOM 2218 N N . ILE A 1 292 ? -7.751 0.534 15.239 1.00 78.62 292 ILE A N 1
ATOM 2219 C CA . ILE A 1 292 ? -7.567 0.533 16.703 1.00 78.62 292 ILE A CA 1
ATOM 2220 C C . ILE A 1 292 ? -8.735 1.196 17.449 1.00 78.62 292 ILE A C 1
ATOM 2222 O O . ILE A 1 292 ? -9.266 0.583 18.386 1.00 78.62 292 ILE A O 1
ATOM 2226 N N . PRO A 1 293 ? -9.188 2.409 17.066 1.00 77.12 293 PRO A N 1
ATOM 2227 C CA . PRO A 1 293 ? -10.418 2.972 17.599 1.00 77.12 293 PRO A CA 1
ATOM 2228 C C . PRO A 1 293 ? -11.592 2.006 17.430 1.00 77.12 293 PRO A C 1
ATOM 2230 O O . PRO A 1 293 ? -12.293 1.739 18.397 1.00 77.12 293 PRO A O 1
ATOM 2233 N N . LEU A 1 294 ? -11.779 1.412 16.248 1.00 78.19 294 LEU A N 1
ATOM 2234 C CA . LEU A 1 294 ? -12.897 0.495 15.988 1.00 78.19 294 LEU A CA 1
ATOM 2235 C C . LEU A 1 294 ? -12.899 -0.732 16.906 1.00 78.19 294 LEU A C 1
ATOM 2237 O O . LEU A 1 294 ? -13.945 -1.070 17.466 1.00 78.19 294 LEU A O 1
ATOM 2241 N N . ALA A 1 295 ? -11.738 -1.350 17.122 1.00 81.88 295 ALA A N 1
ATOM 2242 C CA . ALA A 1 295 ? -11.589 -2.464 18.053 1.00 81.88 295 ALA A CA 1
ATOM 2243 C C . ALA A 1 295 ? -11.902 -2.033 19.498 1.00 81.88 295 ALA A C 1
ATOM 2245 O O . ALA A 1 295 ? -12.668 -2.691 20.198 1.00 81.88 295 ALA A O 1
ATOM 2246 N N . THR A 1 296 ? -11.407 -0.866 19.925 1.00 80.88 296 THR A N 1
ATOM 2247 C CA . THR A 1 296 ? -11.677 -0.305 21.266 1.00 80.88 296 THR A CA 1
ATOM 2248 C C . THR A 1 296 ? -13.169 -0.021 21.480 1.00 80.88 296 THR A C 1
ATOM 2250 O O . THR A 1 296 ? -13.731 -0.236 22.556 1.00 80.88 296 THR A O 1
ATOM 2253 N N . ASN A 1 297 ? -13.835 0.436 20.429 1.00 73.38 297 ASN A N 1
ATOM 2254 C CA . ASN A 1 297 ? -15.237 0.830 20.442 1.00 73.38 297 ASN A CA 1
ATOM 2255 C C . ASN A 1 297 ? -16.213 -0.337 20.322 1.00 73.38 297 ASN A C 1
ATOM 2257 O O . ASN A 1 297 ? -17.382 -0.206 20.674 1.00 73.38 297 ASN A O 1
ATOM 2261 N N . SER A 1 298 ? -15.719 -1.486 19.884 1.00 80.06 298 SER A N 1
ATOM 2262 C CA . SER A 1 298 ? -16.443 -2.753 19.973 1.00 80.06 298 SER A CA 1
ATOM 2263 C C . SER A 1 298 ? -16.312 -3.370 21.378 1.00 80.06 298 SER A C 1
ATOM 2265 O O . SER A 1 298 ? -17.026 -4.300 21.728 1.00 80.06 298 SER A O 1
ATOM 2267 N N . ILE A 1 299 ? -15.450 -2.808 22.239 1.00 84.81 299 ILE A N 1
ATOM 2268 C CA . ILE A 1 299 ? -15.298 -3.214 23.641 1.00 84.81 299 ILE A CA 1
ATOM 2269 C C . ILE A 1 299 ? -16.113 -2.303 24.568 1.00 84.81 299 ILE A C 1
ATOM 2271 O O . ILE A 1 299 ? -17.021 -2.765 25.258 1.00 84.81 299 ILE A O 1
ATOM 2275 N N . LEU A 1 300 ? -15.799 -1.004 24.619 1.00 83.56 300 LEU A N 1
ATOM 2276 C CA . LEU A 1 300 ? -16.283 -0.119 25.690 1.00 83.56 300 LEU A CA 1
ATOM 2277 C C . LEU A 1 300 ? -17.812 0.129 25.661 1.00 83.56 300 LEU A C 1
ATOM 2279 O O . LEU A 1 300 ? -18.469 -0.181 26.658 1.00 83.56 300 LEU A O 1
ATOM 2283 N N . PRO A 1 301 ? -18.414 0.645 24.568 1.00 83.12 301 PRO A N 1
ATOM 2284 C CA . PRO A 1 301 ? -19.866 0.800 24.432 1.00 83.12 301 PRO A CA 1
ATOM 2285 C C . PRO A 1 301 ? -20.650 -0.496 24.624 1.00 83.12 301 PRO A C 1
ATOM 2287 O O . PRO A 1 301 ? -21.692 -0.483 25.276 1.00 83.12 301 PRO A O 1
ATOM 2290 N N . VAL A 1 302 ? -20.144 -1.607 24.086 1.00 87.94 302 VAL A N 1
ATOM 2291 C CA . VAL A 1 302 ? -20.781 -2.927 24.169 1.00 87.94 302 VAL A CA 1
ATOM 2292 C C . VAL A 1 302 ? -20.827 -3.404 25.619 1.00 87.94 302 VAL A C 1
ATOM 2294 O O . VAL A 1 302 ? -21.886 -3.775 26.123 1.00 87.94 302 VAL A O 1
ATOM 2297 N N . ILE A 1 303 ? -19.704 -3.320 26.339 1.00 89.56 303 ILE A N 1
ATOM 2298 C CA . ILE A 1 303 ? -19.647 -3.659 27.765 1.00 89.56 303 ILE A CA 1
ATOM 2299 C C . ILE A 1 303 ? -20.533 -2.721 28.589 1.00 89.56 303 ILE A C 1
ATOM 2301 O O . ILE A 1 303 ? -21.256 -3.177 29.475 1.00 89.56 303 ILE A O 1
ATOM 2305 N N . PHE A 1 304 ? -20.499 -1.416 28.312 1.00 88.75 304 PHE A N 1
ATOM 2306 C CA . PHE A 1 304 ? -21.309 -0.438 29.035 1.00 88.75 304 PHE A CA 1
ATOM 2307 C C . PHE A 1 304 ? -22.810 -0.707 28.859 1.00 88.75 304 PHE A C 1
ATOM 2309 O O . PHE A 1 304 ? -23.549 -0.774 29.842 1.00 88.75 304 PHE A O 1
ATOM 2316 N N . THR A 1 305 ? -23.252 -0.939 27.624 1.00 88.00 305 THR A N 1
ATOM 2317 C CA . THR A 1 305 ? -24.644 -1.281 27.300 1.00 88.00 305 THR A CA 1
ATOM 2318 C C . THR A 1 305 ? -25.044 -2.610 27.935 1.00 88.00 305 THR A C 1
ATOM 2320 O O . THR A 1 305 ? -26.107 -2.703 28.550 1.00 88.00 305 THR A O 1
ATOM 2323 N N . TYR A 1 306 ? -24.161 -3.612 27.906 1.00 91.31 306 TYR A N 1
ATOM 2324 C CA . TYR A 1 306 ? -24.374 -4.880 28.598 1.00 91.31 306 TYR A CA 1
ATOM 2325 C C . TYR A 1 306 ? -24.564 -4.696 30.110 1.00 91.31 306 TYR A C 1
ATOM 2327 O O . TYR A 1 306 ? -25.490 -5.271 30.682 1.00 91.31 306 TYR A O 1
ATOM 2335 N N . PHE A 1 307 ? -23.750 -3.864 30.768 1.00 91.88 307 PHE A N 1
ATOM 2336 C CA . PHE A 1 307 ? -23.929 -3.573 32.193 1.00 91.88 307 PHE A CA 1
ATOM 2337 C C . PHE A 1 307 ? -25.265 -2.889 32.490 1.00 91.88 307 PHE A C 1
ATOM 2339 O O . PHE A 1 307 ? -25.877 -3.193 33.514 1.00 91.88 307 PHE A O 1
ATOM 2346 N N . LEU A 1 308 ? -25.759 -2.025 31.597 1.00 88.81 308 LEU A N 1
ATOM 2347 C CA . LEU A 1 308 ? -27.104 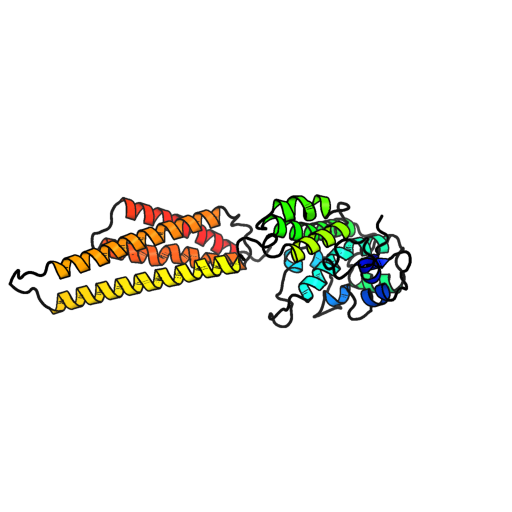-1.461 31.727 1.00 88.81 308 LEU A CA 1
ATOM 2348 C C . LEU A 1 308 ? -28.186 -2.536 31.599 1.00 88.81 308 LEU A C 1
ATOM 2350 O O . LEU A 1 308 ? -29.105 -2.566 32.416 1.00 88.81 308 LEU A O 1
ATOM 2354 N N . LEU A 1 309 ? -28.062 -3.460 30.645 1.00 89.62 309 LEU A N 1
ATOM 2355 C CA . LEU A 1 309 ? -28.998 -4.581 30.501 1.00 89.62 309 LEU A CA 1
ATOM 2356 C C . LEU A 1 309 ? -29.002 -5.491 31.738 1.00 89.62 309 LEU A C 1
ATOM 2358 O O . LEU A 1 309 ? -30.069 -5.900 32.200 1.00 89.62 309 LEU A O 1
ATOM 2362 N N . VAL A 1 310 ? -27.828 -5.764 32.318 1.00 90.00 310 VAL A N 1
ATOM 2363 C CA . VAL A 1 310 ? -27.696 -6.510 33.580 1.00 90.00 310 VAL A CA 1
ATOM 2364 C C . VAL A 1 310 ? -28.350 -5.747 34.735 1.00 90.00 310 VAL A C 1
ATOM 2366 O O . VAL A 1 310 ? -29.109 -6.341 35.501 1.00 90.00 310 VAL A O 1
ATOM 2369 N N . TYR A 1 311 ? -28.111 -4.437 34.847 1.00 88.19 311 TYR A N 1
ATOM 2370 C CA . TYR A 1 311 ? -28.705 -3.591 35.888 1.00 88.19 311 TYR A CA 1
ATOM 2371 C C . TYR A 1 311 ? -30.240 -3.595 35.834 1.00 88.19 311 TYR A C 1
ATOM 2373 O O . TYR A 1 311 ? -30.894 -3.701 36.870 1.00 88.19 311 TYR A O 1
ATOM 2381 N N . TYR A 1 312 ? -30.815 -3.551 34.630 1.00 85.62 312 TYR A N 1
ATOM 2382 C CA . TYR A 1 312 ? -32.263 -3.616 34.411 1.00 85.62 312 TYR A CA 1
ATOM 2383 C C . TYR A 1 312 ? -32.821 -5.047 34.308 1.00 85.62 312 TYR A C 1
ATOM 2385 O O . TYR A 1 312 ? -33.989 -5.211 33.966 1.00 85.62 312 TYR A O 1
ATOM 2393 N N . GLN A 1 313 ? -32.022 -6.076 34.623 1.00 84.94 313 GLN A N 1
ATOM 2394 C CA . GLN A 1 313 ? -32.424 -7.493 34.640 1.00 84.94 313 GLN A CA 1
ATOM 2395 C C . GLN A 1 313 ? -32.997 -8.008 33.307 1.00 84.94 313 GLN A C 1
ATOM 2397 O O . GLN A 1 313 ? -33.865 -8.877 33.280 1.00 84.94 313 GLN A O 1
ATOM 2402 N N . THR A 1 314 ? -32.496 -7.480 32.191 1.00 83.62 314 THR A N 1
ATOM 2403 C CA . THR A 1 314 ? -32.926 -7.849 30.828 1.00 83.62 314 THR A CA 1
ATOM 2404 C C . THR A 1 314 ? -31.865 -8.614 30.044 1.00 83.62 314 THR A C 1
ATOM 2406 O O . THR A 1 314 ? -32.065 -8.950 28.876 1.00 83.62 314 THR A O 1
ATOM 2409 N N . SER A 1 315 ? -30.740 -8.947 30.680 1.00 81.56 315 SER A N 1
ATOM 2410 C CA . SER A 1 315 ? -29.738 -9.821 30.081 1.00 81.56 315 SER A CA 1
ATOM 2411 C C . SER A 1 315 ? -30.267 -11.254 29.947 1.00 81.56 315 SER A C 1
ATOM 2413 O O . SER A 1 315 ? -30.872 -11.820 30.856 1.00 81.56 315 SER A O 1
ATOM 2415 N N . SER A 1 316 ? -30.012 -11.864 28.790 1.00 87.94 316 SER A N 1
ATOM 2416 C CA . SER A 1 316 ? -30.257 -13.287 28.543 1.00 87.94 316 SER A CA 1
ATOM 2417 C C . SER A 1 316 ? -28.931 -14.003 28.268 1.00 87.94 316 SER A C 1
ATOM 2419 O O . SER A 1 316 ? -27.986 -13.356 27.805 1.00 87.94 316 SER A O 1
ATOM 2421 N N . PRO A 1 317 ? -28.837 -15.332 28.475 1.00 88.81 317 PRO A N 1
ATOM 2422 C CA . PRO A 1 317 ? -27.613 -16.086 28.190 1.00 88.81 317 PRO A CA 1
ATOM 2423 C C . PRO A 1 317 ? -27.109 -15.913 26.750 1.00 88.81 317 PRO A C 1
ATOM 2425 O O . PRO A 1 317 ? -25.904 -15.874 26.521 1.00 88.81 317 PRO A O 1
ATOM 2428 N N . ALA A 1 318 ? -28.025 -15.758 25.787 1.00 90.38 318 ALA A N 1
ATOM 2429 C CA . ALA A 1 318 ? -27.686 -15.513 24.387 1.00 90.38 318 ALA A CA 1
ATOM 2430 C C . ALA A 1 318 ? -26.993 -14.156 24.186 1.00 90.38 318 ALA A C 1
ATOM 2432 O O . ALA A 1 318 ? -25.997 -14.080 23.472 1.00 90.38 318 ALA A O 1
ATOM 2433 N N . ILE A 1 319 ? -27.479 -13.100 24.849 1.00 90.00 319 ILE A N 1
ATOM 2434 C CA . ILE A 1 319 ? -26.851 -11.773 24.811 1.00 90.00 319 ILE A CA 1
ATOM 2435 C C . ILE A 1 319 ? -25.493 -11.803 25.505 1.00 90.00 319 ILE A C 1
ATOM 2437 O O . ILE A 1 319 ? -24.533 -11.273 24.966 1.00 90.00 319 ILE A O 1
ATOM 2441 N N . THR A 1 320 ? -25.381 -12.470 26.655 1.00 91.44 320 THR A N 1
ATOM 2442 C CA . THR A 1 320 ? -24.094 -12.640 27.342 1.00 91.44 320 THR A CA 1
ATOM 2443 C C . THR A 1 320 ? -23.071 -13.357 26.461 1.00 91.44 320 THR A C 1
ATOM 2445 O O . THR A 1 320 ? -21.924 -12.921 26.388 1.00 91.44 320 THR A O 1
ATOM 2448 N N . LEU A 1 321 ? -23.478 -14.424 25.765 1.00 93.38 321 LEU A N 1
ATOM 2449 C CA . LEU A 1 321 ? -22.610 -15.140 24.831 1.00 93.38 321 LEU A CA 1
ATOM 2450 C C . LEU A 1 321 ? -22.192 -14.247 23.657 1.00 93.38 321 LEU A C 1
ATOM 2452 O O . LEU A 1 321 ? -21.011 -14.207 23.324 1.00 93.38 321 LEU A O 1
ATOM 2456 N N . LEU A 1 322 ? -23.138 -13.511 23.066 1.00 92.88 322 LEU A N 1
ATOM 2457 C CA . LEU A 1 322 ? -22.871 -12.590 21.961 1.00 92.88 322 LEU A CA 1
ATOM 2458 C C . LEU A 1 322 ? -21.860 -11.505 22.368 1.00 92.88 322 LEU A C 1
ATOM 2460 O O . LEU A 1 322 ? -20.864 -11.314 21.675 1.00 92.88 322 LEU A O 1
ATOM 2464 N N . THR A 1 323 ? -22.062 -10.874 23.529 1.00 92.75 323 THR A N 1
ATOM 2465 C CA . THR A 1 323 ? -21.131 -9.898 24.115 1.00 92.75 323 THR A CA 1
ATOM 2466 C C . THR A 1 323 ? -19.745 -10.501 24.338 1.00 92.75 323 THR A C 1
ATOM 2468 O O . THR A 1 323 ? -18.740 -9.8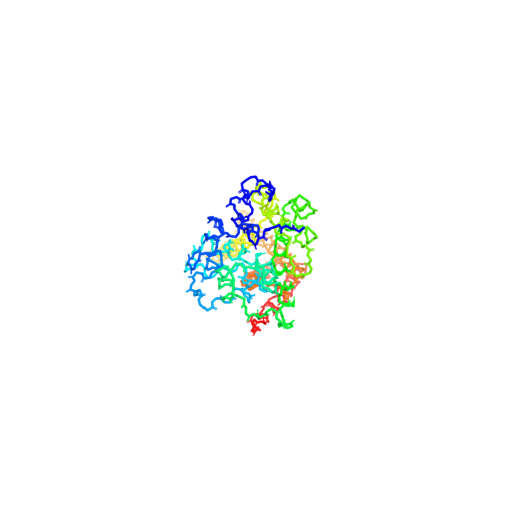60 24.051 1.00 92.75 323 THR A O 1
ATOM 2471 N N . ALA A 1 324 ? -19.668 -11.730 24.858 1.00 93.50 324 ALA A N 1
ATOM 2472 C CA . ALA A 1 324 ? -18.393 -12.385 25.137 1.00 93.50 324 ALA A CA 1
ATOM 2473 C C . ALA A 1 324 ? -17.611 -12.699 23.853 1.00 93.50 324 ALA A C 1
ATOM 2475 O O . ALA A 1 324 ? -16.403 -12.479 23.808 1.00 93.50 324 ALA A O 1
ATOM 2476 N N . VAL A 1 325 ? -18.291 -13.183 22.808 1.00 93.19 325 VAL A N 1
ATOM 2477 C CA . VAL A 1 325 ? -17.673 -13.449 21.500 1.00 93.19 325 VAL A CA 1
ATOM 2478 C C . VAL A 1 325 ? -17.142 -12.156 20.885 1.00 93.19 325 VAL A C 1
ATOM 2480 O O . VAL A 1 325 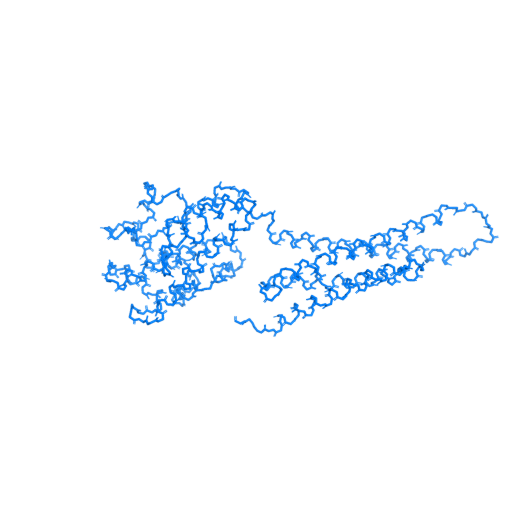? -15.984 -12.113 20.475 1.00 93.19 325 VAL A O 1
ATOM 2483 N N . ASP A 1 326 ? -17.956 -11.101 20.874 1.00 92.50 326 ASP A N 1
ATOM 2484 C CA . ASP A 1 326 ? -17.577 -9.797 20.325 1.00 92.50 326 ASP A CA 1
ATOM 2485 C C . ASP A 1 326 ? -16.394 -9.168 21.083 1.00 92.50 326 ASP A C 1
ATOM 2487 O O . ASP A 1 326 ? -15.421 -8.713 20.480 1.00 92.50 326 ASP A O 1
ATOM 2491 N N . TYR A 1 327 ? -16.412 -9.250 22.417 1.00 92.31 327 TYR A N 1
ATOM 2492 C CA . TYR A 1 327 ? -15.316 -8.806 23.276 1.00 92.31 327 TYR A CA 1
ATOM 2493 C C . TYR A 1 327 ? -14.004 -9.544 22.994 1.00 92.31 327 TYR A C 1
ATOM 2495 O O . TYR A 1 327 ? -12.949 -8.912 22.907 1.00 92.31 327 TYR A O 1
ATOM 2503 N N . VAL A 1 328 ? -14.048 -10.874 22.857 1.00 93.19 328 VAL A N 1
ATOM 2504 C CA . VAL A 1 328 ? -12.856 -11.679 22.560 1.00 93.19 328 VAL A CA 1
ATOM 2505 C C . VAL A 1 328 ? -12.313 -11.333 21.177 1.00 93.19 328 VAL A C 1
ATOM 2507 O O . VAL A 1 328 ? -11.117 -11.076 21.059 1.00 93.19 328 VAL A O 1
ATOM 2510 N N . LEU A 1 329 ? -13.171 -11.263 20.155 1.00 92.38 329 LEU A N 1
ATOM 2511 C CA . LEU A 1 329 ? -12.765 -10.894 18.795 1.00 92.38 329 LEU A CA 1
ATOM 2512 C C . LEU A 1 329 ? -12.109 -9.513 18.765 1.00 92.38 329 LEU A C 1
ATOM 2514 O O . LEU A 1 329 ? -11.010 -9.357 18.235 1.00 92.38 329 LEU A O 1
ATOM 2518 N N . SER A 1 330 ? -12.746 -8.536 19.405 1.00 90.94 330 SER A N 1
ATOM 2519 C CA . SER A 1 330 ? -12.265 -7.158 19.450 1.00 90.94 330 SER A CA 1
ATOM 2520 C C . SER A 1 330 ? -10.965 -7.025 20.236 1.00 90.94 330 SER A C 1
ATOM 2522 O O . SER A 1 330 ? -10.073 -6.286 19.832 1.00 90.94 330 SER A O 1
ATOM 2524 N N . SER A 1 331 ? -10.811 -7.789 21.321 1.00 91.44 331 SER A N 1
ATOM 2525 C CA . SER A 1 331 ? -9.567 -7.841 22.093 1.00 91.44 331 SER A CA 1
ATOM 2526 C C . SER A 1 331 ? -8.425 -8.453 21.280 1.00 91.44 331 SER A C 1
ATOM 2528 O O . SER A 1 331 ? -7.322 -7.916 21.290 1.00 91.44 331 SER A O 1
ATOM 2530 N N . VAL A 1 332 ? -8.673 -9.551 20.557 1.00 90.81 332 VAL A N 1
ATOM 2531 C CA . VAL A 1 332 ? -7.666 -10.187 19.691 1.00 90.81 332 VAL A CA 1
ATOM 2532 C C . VAL A 1 332 ? -7.206 -9.214 18.607 1.00 90.81 332 VAL A C 1
ATOM 2534 O O . VAL A 1 332 ? -6.007 -8.985 18.476 1.00 90.81 332 VAL A O 1
ATOM 2537 N N . VAL A 1 333 ? -8.143 -8.590 17.888 1.00 87.94 333 VAL A N 1
ATOM 2538 C CA . VAL A 1 333 ? -7.825 -7.598 16.850 1.00 87.94 333 VAL A CA 1
ATOM 2539 C C . VAL A 1 333 ? -7.066 -6.410 17.436 1.00 87.94 333 VAL A C 1
ATOM 2541 O O . VAL A 1 333 ? -6.030 -6.031 16.897 1.00 87.94 333 VAL A O 1
ATOM 2544 N N . TYR A 1 334 ? -7.520 -5.858 18.566 1.00 87.75 334 TYR A N 1
ATOM 2545 C CA . TYR A 1 334 ? -6.840 -4.754 19.245 1.00 87.75 334 TYR A CA 1
ATOM 2546 C C . TYR A 1 334 ? -5.383 -5.095 19.569 1.00 87.75 334 TYR A C 1
ATOM 2548 O O . TYR A 1 334 ? -4.494 -4.300 19.277 1.00 87.75 334 TYR A O 1
ATOM 2556 N N . TRP A 1 335 ? -5.125 -6.270 20.149 1.00 88.38 335 TRP A N 1
ATOM 2557 C CA . TRP A 1 335 ? -3.769 -6.667 20.529 1.00 88.38 335 TRP A CA 1
ATOM 2558 C C . TRP A 1 335 ? -2.862 -6.913 19.326 1.00 88.38 335 TRP A C 1
ATOM 2560 O O . TRP A 1 335 ? -1.695 -6.538 19.396 1.00 88.38 335 TRP A O 1
ATOM 2570 N N . ILE A 1 336 ? -3.387 -7.470 18.230 1.00 85.31 336 ILE A N 1
ATOM 2571 C CA . ILE A 1 336 ? -2.624 -7.635 16.985 1.00 85.31 336 ILE A CA 1
ATOM 2572 C C . ILE A 1 336 ? -2.245 -6.263 16.411 1.00 85.31 336 ILE A C 1
ATOM 2574 O O . ILE A 1 336 ? -1.071 -5.990 16.172 1.00 85.31 336 ILE A O 1
ATOM 2578 N N . LEU A 1 337 ? -3.215 -5.357 16.268 1.00 81.69 337 LEU A N 1
ATOM 2579 C CA . LEU A 1 337 ? -2.960 -4.006 15.756 1.00 81.69 337 LEU A CA 1
ATOM 2580 C C . LEU A 1 337 ? -2.012 -3.212 16.667 1.00 81.69 337 LEU A C 1
ATOM 2582 O O . LEU A 1 337 ? -1.176 -2.443 16.199 1.00 81.69 337 LEU A O 1
ATOM 2586 N N . TYR A 1 338 ? -2.127 -3.404 17.981 1.00 82.50 338 TYR A N 1
ATOM 2587 C CA . TYR A 1 338 ? -1.241 -2.780 18.955 1.00 82.50 338 TYR A CA 1
ATOM 2588 C C . TYR A 1 338 ? 0.193 -3.312 18.857 1.00 82.50 338 TYR A C 1
ATOM 2590 O O . TYR A 1 338 ? 1.129 -2.525 18.991 1.00 82.50 338 TYR A O 1
ATOM 2598 N N . SER A 1 339 ? 0.390 -4.612 18.596 1.00 80.62 339 SER A N 1
ATOM 2599 C CA . SER A 1 339 ? 1.734 -5.156 18.370 1.00 80.62 339 SER A CA 1
ATOM 2600 C C . SER A 1 339 ? 2.384 -4.607 17.101 1.00 80.62 339 SER A C 1
ATOM 2602 O O . SER A 1 339 ? 3.571 -4.293 17.140 1.00 80.62 339 SER A O 1
ATOM 2604 N N . GLU A 1 340 ? 1.614 -4.395 16.030 1.00 70.94 340 GLU A N 1
ATOM 2605 C CA . GLU A 1 340 ? 2.122 -3.787 14.791 1.00 70.94 340 GLU A CA 1
ATOM 2606 C C . GLU A 1 340 ? 2.583 -2.336 15.003 1.00 70.94 340 GLU A C 1
ATOM 2608 O O . GLU A 1 340 ? 3.611 -1.926 14.475 1.00 70.94 340 GLU A O 1
ATOM 2613 N N . LEU A 1 341 ? 1.897 -1.556 15.849 1.00 69.00 341 LEU A N 1
ATOM 2614 C CA . LEU A 1 341 ? 2.339 -0.195 16.194 1.00 69.00 341 LEU A CA 1
ATOM 2615 C C . LEU A 1 341 ? 3.644 -0.142 17.001 1.00 69.00 341 LEU A C 1
ATOM 2617 O O . LEU A 1 341 ? 4.312 0.893 17.014 1.00 69.00 341 LEU A O 1
ATOM 2621 N N . GLN A 1 342 ? 3.964 -1.199 17.750 1.00 68.75 342 GLN A N 1
ATOM 2622 C CA . GLN A 1 342 ? 5.169 -1.246 18.581 1.00 68.75 342 GLN A CA 1
ATOM 2623 C C . GLN A 1 342 ? 6.408 -1.690 17.804 1.00 68.75 342 GLN A C 1
ATOM 2625 O O . GLN A 1 342 ? 7.531 -1.439 18.252 1.00 68.75 342 GLN A O 1
ATOM 2630 N N . LEU A 1 343 ? 6.220 -2.348 16.663 1.00 55.19 343 LEU A N 1
ATOM 2631 C CA . LEU A 1 343 ? 7.312 -2.757 15.800 1.00 55.19 343 LEU A CA 1
ATOM 2632 C C . LEU A 1 343 ? 7.773 -1.540 14.977 1.00 55.19 343 LEU A C 1
ATOM 2634 O O . LEU A 1 343 ? 6.946 -0.840 14.392 1.00 55.19 343 LEU A O 1
ATOM 2638 N N . PRO A 1 344 ? 9.082 -1.225 14.940 1.00 40.22 344 PRO A N 1
ATOM 2639 C CA . PRO A 1 344 ? 9.580 -0.228 14.000 1.00 40.22 344 PRO A CA 1
ATOM 2640 C C . PRO A 1 344 ? 9.241 -0.687 12.572 1.00 40.22 344 PRO A C 1
ATOM 2642 O O . PRO A 1 344 ? 9.318 -1.891 12.314 1.00 40.22 344 PRO A O 1
ATOM 2645 N N . PRO A 1 345 ? 8.876 0.229 11.653 1.00 44.84 345 PRO A N 1
ATOM 2646 C CA . PRO A 1 345 ? 8.604 -0.146 10.270 1.00 44.84 345 PRO A CA 1
ATOM 2647 C C . PRO A 1 345 ? 9.827 -0.886 9.715 1.00 44.84 345 PRO A C 1
ATOM 2649 O O . PRO A 1 345 ? 10.944 -0.364 9.801 1.00 44.84 345 PRO A O 1
ATOM 2652 N N . ALA A 1 346 ? 9.612 -2.116 9.242 1.00 36.66 346 ALA A N 1
ATOM 2653 C CA . ALA A 1 346 ? 10.646 -2.942 8.622 1.00 36.66 346 ALA A CA 1
ATOM 2654 C C . ALA A 1 346 ? 11.116 -2.359 7.283 1.00 36.66 346 ALA A C 1
ATOM 2656 O O . ALA A 1 346 ? 10.283 -1.745 6.573 1.00 36.66 346 ALA A O 1
#

Organism: NCBI:txid100816

Foldseek 3Di:
DFQFLAFDDFLPDQFCVDPVRVLGTQGLVCCPDPNNCCQLPPDNHLQQLLVVPCSQPQLLLVLLLALCSLPDCVPADNSPHPCSNSSSSLRNLQNLLSNLVCLLVVSDDPSSNVSNVSNHPDDSPDPVLQVSLLSSLCSSLVVLLVLLCQFQQVCQQNVPQRDSVLQPPDSRHGDSGSRRNNSNCCVPVPRRSGHPDDPVVVLVVLVVVLVVLVVVLVVLVVVLVVLVVVDVVVPPDPDPPDDPVSVVVVVVSLVVLVVSLVVLLVSLLVVLVVCVVPVVLPDDPVVLVSVLVSLVSSQPSNVVSVVVCVVVVNDDPVSVVSSVSSNVSSVVSNVSSVVSVVDDDD

Mean predicted aligned error: 16.05 Å

Sequence (346 aa):
MNDFIACGPLGNFTSLSSPVSSDACCRLSDQNSTTCRRMFAPRGGILDRACLVSPEECRLFNRCRTPATLYTSAEQNNQMGDGSLLVARYTACANIPGLATLSSQGLLAPYIYQAAQKHLQFGPDEPELQYALQQITLSVTDCLSSTCRSARRNSDCYDHVCSPVDLISNRTLPDVGGINDCLFNFCSAGTDALPWADADIVGIGVFSSYVMQCVLVVILWAGLAVFSFCRARRGWPDRPSKAPSVDNHFTSWIDLLLELHKAQCYFGGTLMIAVIASNILDIDFVITFLAIPLATNSILPVIFTYFLLVYYQTSSPAITLLTAVDYVLSSVVYWILYSELQLPPA

Nearest PDB structures (foldseek):
  5c21-assembly1_B  TM=3.543E-01  e=5.917E+00  Escherichia coli